Protein AF-A0A820D092-F1 (afdb_monomer_lite)

pLDDT: mean 72.83, std 19.58, range [29.02, 95.31]

Organism: NCBI:txid392033

Foldseek 3Di:
DDDDDDDPPPPPPPPPPPPPPPPLVVLLVQLVVCLAPLVSNVVSCVVQVPDPVSVLSVLLSLQVVLPDPPGDLSSLLVSLVVCLVPVVSDDLCSCVPGVLVSLLVLLPDDPPDPPDCSSVSSVLSVLSSLLSCLQPPVVSCVVCVLVVVLSVLVSCLVPPDPVCCVVCVVSVVSNVVSNCVRCPVPDPSVLVSLVVSLVSSPDPDVVSVCSVVVSVVSVVVVVVVD

Sequence (226 aa):
MSTSSTIITRKTRSTCVTSNSMDVSNIFEDFHTNLHSPTQFIHIYNQYYQSQTQRTTLFNILCNILIIENVDRKIYLFILDCLITNYENLSDIQFKQNLLPFIKQIFLTKDDDDNNNNNNEILLSIIRLFIVLVEYRSNILTLTLVEWLLCLLNFLAMHLTSTTYLIYGDLITDLLSKIIKQFTPLSKEIVEILSRSSTSLIISTNFLNQLKLWIQNIDDIRLVLF

Structure (mmCIF, N/CA/C/O backbone):
data_AF-A0A820D092-F1
#
_entry.id   AF-A0A820D092-F1
#
loop_
_atom_site.group_PDB
_atom_site.id
_atom_site.type_symbol
_atom_site.label_atom_id
_atom_site.label_alt_id
_atom_site.label_comp_id
_atom_site.label_asym_id
_atom_site.label_entity_id
_atom_site.label_seq_id
_atom_site.pdbx_PDB_ins_code
_atom_site.Cartn_x
_atom_site.Cartn_y
_atom_site.Cartn_z
_atom_site.occupancy
_atom_site.B_iso_or_equiv
_atom_site.auth_seq_id
_atom_site.auth_comp_id
_atom_site.auth_asym_id
_atom_site.auth_atom_id
_atom_site.pdbx_PDB_model_num
ATOM 1 N N . MET A 1 1 ? 61.100 -53.409 -28.956 1.00 42.25 1 MET A N 1
ATOM 2 C CA . MET A 1 1 ? 59.912 -53.074 -29.769 1.00 42.25 1 MET A CA 1
ATOM 3 C C . MET A 1 1 ? 58.827 -52.596 -28.822 1.00 42.25 1 MET A C 1
ATOM 5 O O . MET A 1 1 ? 58.278 -53.396 -28.082 1.00 42.25 1 MET A O 1
ATOM 9 N N . SER A 1 2 ? 58.631 -51.285 -28.747 1.00 30.98 2 SER A N 1
ATOM 10 C CA . SER A 1 2 ? 57.705 -50.614 -27.831 1.00 30.98 2 SER A CA 1
ATOM 11 C C . SER A 1 2 ? 56.347 -50.433 -28.506 1.00 30.98 2 SER A C 1
ATOM 13 O O . SER A 1 2 ? 56.230 -49.659 -29.453 1.00 30.98 2 SER A O 1
ATOM 15 N N . THR A 1 3 ? 55.327 -51.145 -28.036 1.00 35.34 3 THR A N 1
ATOM 16 C CA . THR A 1 3 ? 53.931 -50.921 -28.429 1.00 35.34 3 THR A CA 1
ATOM 17 C C . THR A 1 3 ? 53.325 -49.839 -27.542 1.00 35.34 3 THR A C 1
ATOM 19 O O . THR A 1 3 ? 53.108 -50.053 -26.350 1.00 35.34 3 THR A O 1
ATOM 22 N N . SER A 1 4 ? 53.081 -48.670 -28.130 1.00 31.17 4 SER A N 1
ATOM 23 C CA . SER A 1 4 ? 52.386 -47.540 -27.515 1.00 31.17 4 SER A CA 1
ATOM 24 C C . SER A 1 4 ? 50.928 -47.892 -27.210 1.00 31.17 4 SER A C 1
ATOM 26 O O . SER A 1 4 ? 50.171 -48.252 -28.108 1.00 31.17 4 SER A O 1
ATOM 28 N N . SER A 1 5 ? 50.518 -47.752 -25.951 1.00 35.19 5 SER A N 1
ATOM 29 C CA . SER A 1 5 ? 49.116 -47.786 -25.536 1.00 35.19 5 SER A CA 1
ATOM 30 C C . SER A 1 5 ? 48.485 -46.404 -25.724 1.00 35.19 5 SER A C 1
ATOM 32 O O . SER A 1 5 ? 48.765 -45.473 -24.967 1.00 35.19 5 SER A O 1
ATOM 34 N N . THR A 1 6 ? 47.635 -46.256 -26.736 1.00 32.88 6 THR A N 1
ATOM 35 C CA . THR A 1 6 ? 46.854 -45.040 -26.988 1.00 32.88 6 THR A CA 1
ATOM 36 C C . THR A 1 6 ? 45.681 -44.972 -26.006 1.00 32.88 6 THR A C 1
ATOM 38 O O . THR A 1 6 ? 44.701 -45.701 -26.145 1.00 32.88 6 THR A O 1
ATOM 41 N N . ILE A 1 7 ? 45.762 -44.099 -24.999 1.00 37.81 7 ILE A N 1
ATOM 42 C CA . ILE A 1 7 ? 44.626 -43.770 -24.128 1.00 37.81 7 ILE A CA 1
ATOM 43 C C . ILE A 1 7 ? 43.754 -42.755 -24.873 1.00 37.81 7 ILE A C 1
ATOM 45 O O . ILE A 1 7 ? 44.129 -41.597 -25.040 1.00 37.81 7 ILE A O 1
ATOM 49 N N . ILE A 1 8 ? 42.583 -43.195 -25.334 1.00 34.09 8 ILE A N 1
ATOM 50 C CA . ILE A 1 8 ? 41.545 -42.317 -25.880 1.00 34.09 8 ILE A CA 1
ATOM 51 C C . ILE A 1 8 ? 40.862 -41.625 -24.694 1.00 34.09 8 ILE A C 1
ATOM 53 O O . ILE A 1 8 ? 39.940 -42.167 -24.084 1.00 34.09 8 ILE A O 1
ATOM 57 N N . THR A 1 9 ? 41.305 -40.418 -24.346 1.00 33.50 9 THR A N 1
ATOM 58 C CA . THR A 1 9 ? 40.562 -39.538 -23.440 1.00 33.50 9 THR A CA 1
ATOM 59 C C . THR A 1 9 ? 39.355 -38.978 -24.185 1.00 33.50 9 THR A C 1
ATOM 61 O O . THR A 1 9 ? 39.428 -38.037 -24.976 1.00 33.50 9 THR A O 1
ATOM 64 N N . ARG A 1 10 ? 38.202 -39.604 -23.943 1.00 33.78 10 ARG A N 1
ATOM 65 C CA . ARG A 1 10 ? 36.890 -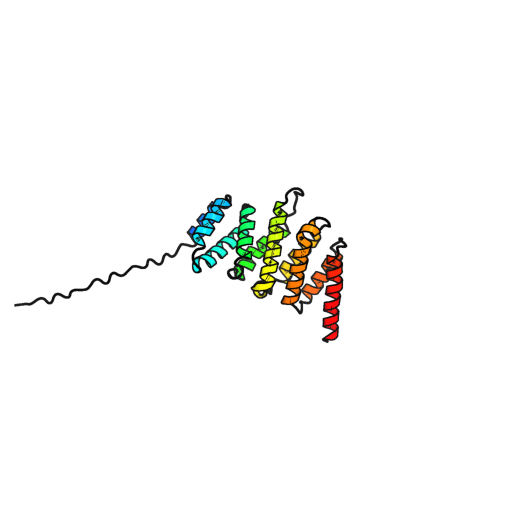39.117 -24.365 1.00 33.78 10 ARG A CA 1
ATOM 66 C C . ARG A 1 10 ? 36.682 -37.752 -23.706 1.00 33.78 10 ARG A C 1
ATOM 68 O O . ARG A 1 10 ? 36.444 -37.669 -22.506 1.00 33.78 10 ARG A O 1
ATOM 75 N N . LYS A 1 11 ? 36.833 -36.684 -24.491 1.00 32.84 11 LYS A N 1
ATOM 76 C CA . LYS A 1 11 ? 36.585 -35.296 -24.093 1.00 32.84 11 LYS A CA 1
ATOM 77 C C . LYS A 1 11 ? 35.106 -35.192 -23.715 1.00 32.84 11 LYS A C 1
ATOM 79 O O . LYS A 1 11 ? 34.249 -35.035 -24.584 1.00 32.84 11 LYS A O 1
ATOM 84 N N . THR A 1 12 ? 34.787 -35.366 -22.434 1.00 32.34 12 THR A N 1
ATOM 85 C CA . THR A 1 12 ? 33.480 -35.007 -21.892 1.00 32.34 12 THR A CA 1
ATOM 86 C C . THR A 1 12 ? 33.310 -33.530 -22.183 1.00 32.34 12 THR A C 1
ATOM 88 O O . THR A 1 12 ? 34.068 -32.681 -21.714 1.00 32.34 12 THR A O 1
ATOM 91 N N . ARG A 1 13 ? 32.364 -33.235 -23.074 1.00 31.86 13 ARG A N 1
ATOM 92 C CA . ARG A 1 13 ? 31.922 -31.883 -23.374 1.00 31.86 13 ARG A CA 1
ATOM 93 C C . ARG A 1 13 ? 31.341 -31.366 -22.063 1.00 31.86 13 ARG A C 1
ATOM 95 O O . ARG A 1 13 ? 30.197 -31.656 -21.736 1.00 31.86 13 ARG A O 1
ATOM 102 N N . SER A 1 14 ? 32.177 -30.695 -21.275 1.00 32.88 14 SER A N 1
ATOM 103 C CA . SER A 1 14 ? 31.721 -29.829 -20.204 1.00 32.88 14 SER A CA 1
ATOM 104 C C . SER A 1 14 ? 30.860 -28.788 -20.899 1.00 32.88 14 SER A C 1
ATOM 106 O O . SER A 1 14 ? 31.366 -27.884 -21.567 1.00 32.88 14 SER A O 1
ATOM 108 N N . THR A 1 15 ? 29.547 -28.991 -20.865 1.00 33.84 15 THR A N 1
ATOM 109 C CA . THR A 1 15 ? 28.608 -27.896 -21.019 1.00 33.84 15 THR A CA 1
ATOM 110 C C . THR A 1 15 ? 28.936 -26.970 -19.868 1.00 33.84 15 THR A C 1
ATOM 112 O O . THR A 1 15 ? 28.515 -27.200 -18.735 1.00 33.84 15 THR A O 1
ATOM 115 N N . CYS A 1 16 ? 29.773 -25.976 -20.159 1.00 29.47 16 CYS A N 1
ATOM 116 C CA . CYS A 1 16 ? 29.843 -24.760 -19.385 1.00 29.47 16 CYS A CA 1
ATOM 117 C C . CYS A 1 16 ? 28.414 -24.224 -19.391 1.00 29.47 16 CYS A C 1
ATOM 119 O O . CYS A 1 16 ? 27.973 -23.580 -20.338 1.00 29.47 16 CYS A O 1
ATOM 121 N N . VAL A 1 17 ? 27.649 -24.616 -18.376 1.00 32.72 17 VAL A N 1
ATOM 122 C CA . VAL A 1 17 ? 26.501 -23.850 -17.942 1.00 32.72 17 VAL A CA 1
ATOM 123 C C . VAL A 1 17 ? 27.149 -22.573 -17.447 1.00 32.72 17 VAL A C 1
ATOM 125 O O . VAL A 1 17 ? 27.623 -22.504 -16.316 1.00 32.72 17 VAL A O 1
ATOM 128 N N . THR A 1 18 ? 27.287 -21.599 -18.344 1.00 32.66 18 THR A N 1
ATOM 129 C CA . THR A 1 18 ? 27.392 -20.209 -17.941 1.00 32.66 18 THR A CA 1
ATOM 130 C C . THR A 1 18 ? 26.185 -19.989 -17.053 1.00 32.66 18 THR A C 1
ATOM 132 O O . THR A 1 18 ? 25.051 -19.907 -17.522 1.00 32.66 18 THR A O 1
ATOM 135 N N . SER A 1 19 ? 26.418 -20.010 -15.745 1.00 37.06 19 SER A N 1
ATOM 136 C CA . SER A 1 19 ? 25.528 -19.384 -14.795 1.00 37.06 19 SER A CA 1
ATOM 137 C C . SER A 1 19 ? 25.387 -17.950 -15.286 1.00 37.06 19 SER A C 1
ATOM 139 O O . SER A 1 19 ? 26.299 -17.147 -15.097 1.00 37.06 19 SER A O 1
ATOM 141 N N . ASN A 1 20 ? 24.305 -17.654 -16.006 1.00 40.09 20 ASN A N 1
ATOM 142 C CA . ASN A 1 20 ? 23.902 -16.290 -16.299 1.00 40.09 20 ASN A CA 1
ATOM 143 C C . ASN A 1 20 ? 23.562 -15.661 -14.948 1.00 40.09 20 ASN A C 1
ATOM 145 O O . ASN A 1 20 ? 22.405 -15.634 -14.534 1.00 40.09 20 ASN A O 1
ATOM 149 N N . SER A 1 21 ? 24.581 -15.200 -14.225 1.00 45.66 21 SER A N 1
ATOM 150 C CA . SER A 1 21 ? 24.404 -14.186 -13.205 1.00 45.66 21 SER A CA 1
ATOM 151 C C . SER A 1 21 ? 24.024 -12.924 -13.966 1.00 45.66 21 SER A C 1
ATOM 153 O O . SER A 1 21 ? 24.880 -12.161 -14.405 1.00 45.66 21 SER A O 1
ATOM 155 N N . MET A 1 22 ? 22.732 -12.784 -14.240 1.00 57.41 22 MET A N 1
ATOM 156 C CA . MET A 1 22 ? 22.162 -11.537 -14.718 1.00 57.41 22 MET A CA 1
ATOM 157 C C . MET A 1 22 ? 22.529 -10.477 -13.676 1.00 57.41 22 MET A C 1
ATOM 159 O O . MET A 1 22 ? 22.160 -10.622 -12.509 1.00 57.41 22 MET A O 1
ATOM 163 N N . ASP A 1 23 ? 23.353 -9.503 -14.058 1.00 69.69 23 ASP A N 1
ATOM 164 C CA . ASP A 1 23 ? 23.863 -8.505 -13.123 1.00 69.69 23 ASP A CA 1
ATOM 165 C C . ASP A 1 23 ? 22.702 -7.609 -12.684 1.00 69.69 23 ASP A C 1
ATOM 167 O O . ASP A 1 23 ? 22.080 -6.931 -13.504 1.00 69.69 23 ASP A O 1
ATOM 171 N N . VAL A 1 24 ? 22.389 -7.639 -11.387 1.00 71.00 24 VAL A N 1
ATOM 172 C CA . VAL A 1 24 ? 21.333 -6.824 -10.766 1.00 71.00 24 VAL A CA 1
ATOM 173 C C . VAL A 1 24 ? 21.531 -5.341 -11.091 1.00 71.00 24 VAL A C 1
ATOM 175 O O . VAL A 1 24 ? 20.552 -4.612 -11.241 1.00 71.00 24 VAL A O 1
ATOM 178 N N . SER A 1 25 ? 22.787 -4.919 -11.255 1.00 75.00 25 SER A N 1
ATOM 179 C CA . SER A 1 25 ? 23.171 -3.552 -11.604 1.00 75.00 25 SER A CA 1
ATOM 180 C C . SER A 1 25 ? 22.649 -3.149 -12.985 1.00 75.00 25 SER A C 1
ATOM 182 O O . SER A 1 25 ? 22.071 -2.075 -13.122 1.00 75.00 25 SER A O 1
ATOM 184 N N . ASN A 1 26 ? 22.751 -4.039 -13.978 1.00 82.94 26 ASN A N 1
ATOM 185 C CA . ASN A 1 26 ? 22.293 -3.768 -15.344 1.00 82.94 26 ASN A CA 1
ATOM 186 C C . ASN A 1 26 ? 20.764 -3.685 -15.412 1.00 82.94 26 ASN A C 1
ATOM 188 O O . ASN A 1 26 ? 20.217 -2.812 -16.074 1.00 82.94 26 ASN A O 1
ATOM 192 N N . ILE A 1 27 ? 20.063 -4.556 -14.673 1.00 85.56 27 ILE A N 1
ATOM 193 C CA . ILE A 1 27 ? 18.593 -4.516 -14.610 1.00 85.56 27 ILE A CA 1
ATOM 194 C C . ILE A 1 27 ? 18.138 -3.199 -13.973 1.00 85.56 27 ILE A C 1
ATOM 196 O O . ILE A 1 27 ? 17.212 -2.560 -14.464 1.00 85.56 27 ILE A O 1
ATOM 200 N N . PHE A 1 28 ? 18.781 -2.775 -12.882 1.00 85.25 28 PHE A N 1
ATOM 201 C CA . PHE A 1 28 ? 18.455 -1.501 -12.247 1.00 85.25 28 PHE A CA 1
ATOM 202 C C . PHE A 1 28 ? 18.708 -0.315 -13.187 1.00 85.25 28 PHE A C 1
ATOM 204 O O . PHE A 1 28 ? 17.861 0.572 -13.271 1.00 85.25 28 PHE A O 1
ATOM 211 N N . GLU A 1 29 ? 19.825 -0.309 -13.917 1.00 87.06 29 GLU A N 1
ATOM 212 C CA . GLU A 1 29 ? 20.157 0.737 -14.890 1.00 87.06 29 GLU A CA 1
ATOM 213 C C . GLU A 1 29 ? 19.125 0.824 -16.028 1.00 87.06 29 GLU A C 1
ATOM 215 O O . GLU A 1 29 ? 18.684 1.925 -16.376 1.00 87.06 29 GLU A O 1
ATOM 220 N N . ASP A 1 30 ? 18.649 -0.316 -16.537 1.00 88.38 30 ASP A N 1
ATOM 221 C CA . ASP A 1 30 ? 17.579 -0.362 -17.541 1.00 88.38 30 ASP A CA 1
ATOM 222 C C . ASP A 1 30 ? 16.300 0.318 -17.032 1.00 88.38 30 ASP A C 1
ATOM 224 O O . ASP A 1 30 ? 15.694 1.128 -17.733 1.00 88.38 30 ASP A O 1
ATOM 228 N N . PHE A 1 31 ? 15.890 0.046 -15.790 1.00 90.94 31 PHE A N 1
ATOM 229 C CA . PHE A 1 31 ? 14.739 0.734 -15.201 1.00 90.94 31 PHE A CA 1
ATOM 230 C C . PHE A 1 31 ? 15.014 2.220 -14.963 1.00 90.94 31 PHE A C 1
ATOM 232 O O . PHE A 1 31 ? 14.171 3.057 -15.288 1.00 90.94 31 PHE A O 1
ATOM 239 N N . HIS A 1 32 ? 16.183 2.552 -14.415 1.00 88.50 32 HIS A N 1
ATOM 240 C CA . HIS A 1 32 ? 16.547 3.912 -14.029 1.00 88.50 32 HIS A CA 1
ATOM 241 C C . HIS A 1 32 ? 16.592 4.863 -15.234 1.00 88.50 32 HIS A C 1
ATOM 243 O O . HIS A 1 32 ? 16.120 5.996 -15.165 1.00 88.50 32 HIS A O 1
ATOM 249 N N . THR A 1 33 ? 17.111 4.397 -16.369 1.00 91.00 33 THR A N 1
ATOM 250 C CA . THR A 1 33 ? 17.156 5.176 -17.617 1.00 91.00 33 THR A CA 1
ATOM 251 C C . THR A 1 33 ? 15.774 5.402 -18.243 1.00 91.00 33 THR A C 1
ATOM 253 O O . THR A 1 33 ? 15.617 6.304 -19.064 1.00 91.00 33 THR A O 1
ATOM 256 N N . ASN A 1 34 ? 14.755 4.639 -17.829 1.00 90.31 34 ASN A N 1
ATOM 257 C CA . ASN A 1 34 ? 13.402 4.665 -18.393 1.00 90.31 34 ASN A CA 1
ATOM 258 C C . ASN A 1 34 ? 12.322 5.165 -17.407 1.00 90.31 34 ASN A C 1
ATOM 260 O O . ASN A 1 34 ? 11.128 5.011 -17.671 1.00 90.31 34 ASN A O 1
ATOM 264 N N . LEU A 1 35 ? 12.704 5.833 -16.308 1.00 90.50 35 LEU A N 1
ATOM 265 C CA . LEU A 1 35 ? 11.777 6.387 -15.297 1.00 90.50 35 LEU A CA 1
ATOM 266 C C . LEU A 1 35 ? 10.848 7.506 -15.804 1.00 90.50 35 LEU A C 1
ATOM 268 O O . LEU A 1 35 ? 9.945 7.937 -15.090 1.00 90.50 35 LEU A O 1
ATOM 272 N N . HIS A 1 36 ? 11.046 7.970 -17.037 1.00 88.06 36 HIS A N 1
ATOM 273 C CA . HIS A 1 36 ? 10.217 8.990 -17.686 1.00 88.06 36 HIS A CA 1
ATOM 274 C C . HIS A 1 36 ? 9.210 8.404 -18.688 1.00 88.06 36 HIS A C 1
ATOM 276 O O . HIS A 1 36 ? 8.428 9.143 -19.281 1.00 88.06 36 HIS A O 1
ATOM 282 N N . SER A 1 37 ? 9.246 7.089 -18.927 1.00 92.69 37 SER A N 1
ATOM 283 C CA . SER A 1 37 ? 8.480 6.435 -19.988 1.00 92.69 37 SER A CA 1
ATOM 284 C C . SER A 1 37 ? 7.745 5.211 -19.440 1.00 92.69 37 SER A C 1
ATOM 286 O O . SER A 1 37 ? 8.289 4.103 -19.461 1.00 92.69 37 SER A O 1
ATOM 288 N N . PRO A 1 38 ? 6.488 5.369 -18.975 1.00 92.88 38 PRO A N 1
ATOM 289 C CA . PRO A 1 38 ? 5.716 4.269 -18.395 1.00 92.88 38 PRO A CA 1
ATOM 290 C C . PRO A 1 38 ? 5.624 3.045 -19.314 1.00 92.88 38 PRO A C 1
ATOM 292 O O . PRO A 1 38 ? 5.749 1.911 -18.864 1.00 92.88 38 PRO A O 1
ATOM 295 N N . THR A 1 39 ? 5.473 3.255 -20.624 1.00 94.19 39 THR A N 1
ATOM 296 C CA . THR A 1 39 ? 5.388 2.162 -21.602 1.00 94.19 39 THR A CA 1
ATOM 297 C C . THR A 1 39 ? 6.686 1.358 -21.685 1.00 94.19 39 THR A C 1
ATOM 299 O O . THR A 1 39 ? 6.642 0.128 -21.704 1.00 94.19 39 THR A O 1
ATOM 302 N N . GLN A 1 40 ? 7.843 2.029 -21.723 1.00 93.31 40 GLN A N 1
ATOM 303 C CA . GLN A 1 40 ? 9.143 1.347 -21.752 1.00 93.31 40 GLN A CA 1
ATOM 304 C C . GLN A 1 40 ? 9.431 0.672 -20.413 1.00 93.31 40 GLN A C 1
ATOM 306 O O . GLN A 1 40 ? 9.846 -0.483 -20.396 1.00 93.31 40 GLN A O 1
ATOM 311 N N . PHE A 1 41 ? 9.115 1.339 -19.305 1.00 94.12 41 PHE A N 1
ATOM 312 C CA . PHE A 1 41 ? 9.238 0.785 -17.962 1.00 94.12 41 PHE A CA 1
ATOM 313 C C . PHE A 1 41 ? 8.487 -0.549 -17.815 1.00 94.12 41 PHE A C 1
ATOM 315 O O . PHE A 1 41 ? 9.053 -1.555 -17.383 1.00 94.12 41 PHE A O 1
ATOM 322 N N . ILE A 1 42 ? 7.219 -0.586 -18.237 1.00 93.00 42 ILE A N 1
ATOM 323 C CA . ILE A 1 42 ? 6.382 -1.794 -18.187 1.00 93.00 42 ILE A CA 1
ATOM 324 C C . ILE A 1 42 ? 6.923 -2.876 -19.129 1.00 93.00 42 ILE A C 1
ATOM 326 O O . ILE A 1 42 ? 6.906 -4.062 -18.795 1.00 93.00 42 ILE A O 1
ATOM 330 N N . HIS A 1 43 ? 7.422 -2.491 -20.307 1.00 91.56 43 HIS A N 1
ATOM 331 C CA . HIS A 1 43 ? 8.036 -3.438 -21.234 1.00 91.56 43 HIS A CA 1
ATOM 332 C C . HIS A 1 43 ? 9.250 -4.136 -20.608 1.00 91.56 43 HIS A C 1
ATOM 334 O O . HIS A 1 43 ? 9.323 -5.363 -20.643 1.00 91.56 43 HIS A O 1
ATOM 340 N N . ILE A 1 44 ? 10.144 -3.369 -19.980 1.00 90.31 44 ILE A N 1
ATOM 341 C CA . ILE A 1 44 ? 11.329 -3.873 -19.274 1.00 90.31 44 ILE A CA 1
ATOM 342 C C . ILE A 1 44 ? 10.914 -4.823 -18.142 1.00 90.31 44 ILE A C 1
ATOM 344 O O . ILE A 1 44 ? 11.430 -5.936 -18.044 1.00 90.31 44 ILE A O 1
ATOM 348 N N . TYR A 1 45 ? 9.911 -4.450 -17.340 1.00 91.38 45 TYR A N 1
ATOM 349 C CA . TYR A 1 45 ? 9.362 -5.339 -16.312 1.00 91.38 45 TYR A CA 1
ATOM 350 C C . TYR A 1 45 ? 8.901 -6.686 -16.880 1.00 91.38 45 TYR A C 1
ATOM 352 O O . TYR A 1 45 ? 9.299 -7.741 -16.383 1.00 91.38 45 TYR A O 1
ATOM 360 N N . ASN A 1 46 ? 8.110 -6.665 -17.953 1.00 89.44 46 ASN A N 1
ATOM 361 C CA . ASN A 1 46 ? 7.572 -7.882 -18.560 1.00 89.44 46 ASN A CA 1
ATOM 362 C C . ASN A 1 46 ? 8.662 -8.786 -19.155 1.00 89.44 46 ASN A C 1
ATOM 364 O O . ASN A 1 46 ? 8.508 -10.009 -19.151 1.00 89.44 46 ASN A O 1
ATOM 368 N N . GLN A 1 47 ? 9.767 -8.213 -19.642 1.00 87.56 47 GLN A N 1
ATOM 369 C CA . GLN A 1 47 ? 10.915 -8.988 -20.118 1.00 87.56 47 GLN A CA 1
ATOM 370 C C . GLN A 1 47 ? 11.572 -9.780 -18.982 1.00 87.56 47 GLN A C 1
ATOM 372 O O . GLN A 1 47 ? 11.908 -10.952 -19.155 1.00 87.56 47 GLN A O 1
ATOM 377 N N . TYR A 1 48 ? 11.720 -9.162 -17.810 1.00 85.50 48 TYR A N 1
ATOM 378 C CA . TYR A 1 48 ? 12.443 -9.753 -16.686 1.00 85.50 48 TYR A CA 1
ATOM 379 C C . TYR A 1 48 ? 11.575 -10.621 -15.756 1.00 85.50 48 TYR A C 1
ATOM 381 O O . TYR A 1 48 ? 12.113 -11.425 -14.998 1.00 85.50 48 TYR A O 1
ATOM 389 N N . TYR A 1 49 ? 10.242 -10.510 -15.790 1.00 83.75 49 TYR A N 1
ATOM 390 C CA . TYR A 1 49 ? 9.335 -11.175 -14.832 1.00 83.75 49 TYR A CA 1
ATOM 391 C C . TYR A 1 49 ? 9.229 -12.718 -14.974 1.00 83.75 49 TYR A C 1
ATOM 393 O O . TYR A 1 49 ? 8.538 -13.393 -14.202 1.00 83.75 49 TYR A O 1
ATOM 401 N N . GLN A 1 50 ? 9.926 -13.318 -15.944 1.00 73.88 50 GLN A N 1
ATOM 402 C CA . GLN A 1 50 ? 9.712 -14.707 -16.367 1.00 73.88 50 GLN A CA 1
ATOM 403 C C . GLN A 1 50 ? 10.223 -15.785 -15.388 1.00 73.88 50 GLN A C 1
ATOM 405 O O . GLN A 1 50 ? 9.711 -16.904 -15.431 1.00 73.88 50 GLN A O 1
ATOM 410 N N . SER A 1 51 ? 11.171 -15.497 -14.483 1.00 68.56 51 SER A N 1
ATOM 411 C CA . SER A 1 51 ? 11.688 -16.493 -13.518 1.00 68.56 51 SER A CA 1
ATOM 412 C C . SER A 1 51 ? 11.550 -16.083 -12.046 1.00 68.56 51 SER A C 1
ATOM 414 O O . SER A 1 51 ? 11.620 -14.907 -11.698 1.00 68.56 51 SER A O 1
ATOM 416 N N . GLN A 1 52 ? 11.389 -17.067 -11.149 1.00 62.75 52 GLN A N 1
ATOM 417 C CA . GLN A 1 52 ? 11.166 -16.834 -9.713 1.00 62.75 52 GLN A CA 1
ATOM 418 C C . GLN A 1 52 ? 12.321 -16.078 -9.033 1.00 62.75 52 GLN A C 1
ATOM 420 O O . GLN A 1 52 ? 12.075 -15.183 -8.231 1.00 62.75 52 GLN A O 1
ATOM 425 N N . THR A 1 53 ? 13.577 -16.391 -9.363 1.00 66.19 53 THR A N 1
ATOM 426 C CA . THR A 1 53 ? 14.757 -15.685 -8.830 1.00 66.19 53 THR A CA 1
ATOM 427 C C . THR A 1 53 ? 14.845 -14.244 -9.327 1.00 66.19 53 THR A C 1
ATOM 429 O O . THR A 1 53 ? 15.257 -13.364 -8.576 1.00 66.19 53 THR A O 1
ATOM 432 N N . GLN A 1 54 ? 14.406 -13.973 -10.558 1.00 73.31 54 GLN A N 1
ATOM 433 C CA . GLN A 1 54 ? 14.318 -12.606 -11.075 1.00 73.31 54 GLN A CA 1
ATOM 434 C C . GLN A 1 54 ? 13.202 -11.809 -10.392 1.00 73.31 54 GLN A C 1
ATOM 436 O O . GLN A 1 54 ? 13.364 -10.608 -10.212 1.00 73.31 54 GLN A O 1
ATOM 441 N N . ARG A 1 55 ? 12.113 -12.445 -9.933 1.00 79.31 55 ARG A N 1
ATOM 442 C CA . ARG A 1 55 ? 11.017 -11.745 -9.239 1.00 79.31 55 ARG A CA 1
ATOM 443 C C . ARG A 1 55 ? 11.485 -11.056 -7.962 1.00 79.31 55 ARG A C 1
ATOM 445 O O . ARG A 1 55 ? 11.225 -9.873 -7.808 1.00 79.31 55 ARG A O 1
ATOM 452 N N . THR A 1 56 ? 12.222 -11.716 -7.071 1.00 81.25 56 THR A N 1
ATOM 453 C CA . THR A 1 56 ? 12.701 -11.048 -5.842 1.00 81.25 56 THR A CA 1
ATOM 454 C C . THR A 1 56 ? 13.597 -9.845 -6.158 1.00 81.25 56 THR A C 1
ATOM 456 O O . THR A 1 56 ? 13.427 -8.774 -5.574 1.00 81.25 56 THR A O 1
ATOM 459 N N . THR A 1 57 ? 14.503 -9.988 -7.129 1.00 83.62 57 THR A N 1
ATOM 460 C CA . THR A 1 57 ? 15.354 -8.890 -7.615 1.00 83.62 57 THR A CA 1
ATOM 461 C C . THR A 1 57 ? 14.532 -7.753 -8.215 1.00 83.62 57 THR A C 1
ATOM 463 O O . THR A 1 57 ? 14.780 -6.592 -7.907 1.00 83.62 57 THR A O 1
ATOM 466 N N . LEU A 1 58 ? 13.518 -8.067 -9.019 1.00 87.88 58 LEU A N 1
ATOM 467 C CA . LEU A 1 58 ? 12.622 -7.067 -9.587 1.00 87.88 58 LEU A CA 1
ATOM 468 C C . LEU A 1 58 ? 11.882 -6.305 -8.498 1.00 87.88 58 LEU A C 1
ATOM 470 O O . LEU A 1 58 ? 11.846 -5.085 -8.546 1.00 87.88 58 LEU A O 1
ATOM 474 N N . PHE A 1 59 ? 11.358 -6.985 -7.481 1.00 87.88 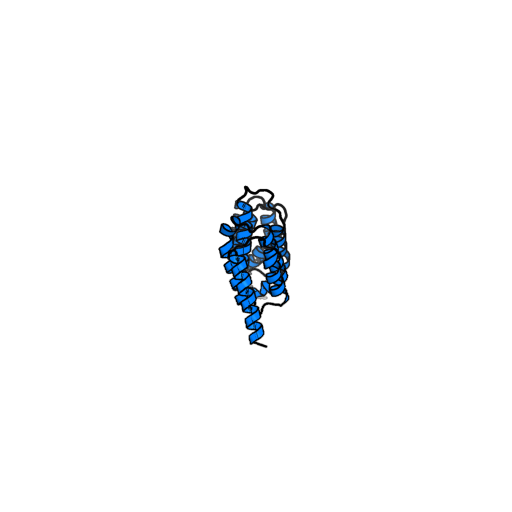59 PHE A N 1
ATOM 475 C CA . PHE A 1 59 ? 10.658 -6.316 -6.385 1.00 87.88 59 PHE A CA 1
ATOM 476 C C . PHE A 1 59 ? 11.592 -5.420 -5.566 1.00 87.88 59 PHE A C 1
ATOM 478 O O . PHE A 1 59 ? 11.173 -4.336 -5.167 1.00 87.88 59 PHE A O 1
ATOM 485 N N . ASN A 1 60 ? 12.868 -5.798 -5.397 1.00 88.56 60 ASN A N 1
ATOM 486 C CA . ASN A 1 60 ? 13.882 -4.901 -4.829 1.00 88.56 60 ASN A CA 1
ATOM 487 C C . ASN A 1 60 ? 14.029 -3.628 -5.671 1.00 88.56 60 ASN A C 1
ATOM 489 O O . ASN A 1 60 ? 13.999 -2.527 -5.129 1.00 88.56 60 ASN A O 1
ATOM 493 N N . ILE A 1 61 ? 14.154 -3.774 -6.990 1.00 90.94 61 ILE A N 1
ATOM 494 C CA . ILE A 1 61 ? 14.311 -2.645 -7.911 1.00 90.94 61 ILE A CA 1
ATOM 495 C C . ILE A 1 61 ? 13.069 -1.749 -7.895 1.00 90.94 61 ILE A C 1
ATOM 497 O O . ILE A 1 61 ? 13.200 -0.542 -7.711 1.00 90.94 61 ILE A O 1
ATOM 501 N N . LEU A 1 62 ? 11.868 -2.327 -8.005 1.00 93.44 62 LEU A N 1
ATOM 502 C CA . LEU A 1 62 ? 10.611 -1.578 -7.952 1.00 93.44 62 LEU A CA 1
ATOM 503 C C . LEU A 1 62 ? 10.471 -0.804 -6.635 1.00 93.44 62 LEU A C 1
ATOM 505 O O . LEU A 1 62 ? 10.117 0.370 -6.658 1.00 93.44 62 LEU A O 1
ATOM 509 N N . CYS A 1 63 ? 10.805 -1.420 -5.496 1.00 93.12 63 CYS A N 1
ATOM 510 C CA . CYS A 1 63 ? 10.796 -0.731 -4.205 1.00 93.12 63 CYS A CA 1
ATOM 511 C C . CYS A 1 63 ? 11.821 0.411 -4.168 1.00 93.12 63 CYS A C 1
ATOM 513 O O . CYS A 1 63 ? 11.491 1.508 -3.730 1.00 93.12 63 CYS A O 1
ATOM 515 N N . ASN A 1 64 ? 13.036 0.203 -4.680 1.00 91.88 64 ASN A N 1
ATOM 516 C CA . ASN A 1 64 ? 14.047 1.260 -4.756 1.00 91.88 64 ASN A CA 1
ATOM 517 C C . ASN A 1 64 ? 13.610 2.442 -5.629 1.00 91.88 64 ASN A C 1
ATOM 519 O O . ASN A 1 64 ? 13.996 3.570 -5.355 1.00 91.88 64 ASN A O 1
ATOM 523 N N . ILE A 1 65 ? 12.784 2.212 -6.647 1.00 93.12 65 ILE A N 1
ATOM 524 C CA . ILE A 1 65 ? 12.270 3.280 -7.511 1.00 93.12 65 ILE A CA 1
ATOM 525 C C . ILE A 1 65 ? 11.235 4.151 -6.792 1.00 93.12 65 ILE A C 1
ATOM 527 O O . ILE A 1 65 ? 11.158 5.345 -7.066 1.00 93.12 65 ILE A O 1
ATOM 531 N N . LEU A 1 66 ? 10.486 3.599 -5.829 1.00 91.38 66 LEU A N 1
ATOM 532 C CA . LEU A 1 66 ? 9.498 4.365 -5.058 1.00 91.38 66 LEU A CA 1
ATOM 533 C C . LEU A 1 66 ? 10.113 5.540 -4.287 1.00 91.38 66 LEU A C 1
ATOM 535 O O . LEU A 1 66 ? 9.424 6.521 -4.044 1.00 91.38 66 LEU A O 1
ATOM 539 N N . ILE A 1 67 ? 11.391 5.464 -3.912 1.00 89.69 67 ILE A N 1
ATOM 540 C CA . ILE A 1 67 ? 12.080 6.538 -3.176 1.00 89.69 67 ILE A CA 1
ATOM 541 C C . ILE A 1 67 ? 12.812 7.534 -4.089 1.00 89.69 67 ILE A C 1
ATOM 543 O O . ILE A 1 67 ? 13.437 8.467 -3.592 1.00 89.69 67 ILE A O 1
ATOM 547 N N . ILE A 1 68 ? 12.771 7.339 -5.410 1.00 89.50 68 ILE A N 1
ATOM 548 C CA . ILE A 1 68 ? 13.380 8.262 -6.372 1.00 89.50 68 ILE A CA 1
ATOM 549 C C . ILE A 1 68 ? 12.428 9.439 -6.592 1.00 89.50 68 ILE A C 1
ATOM 551 O O . ILE A 1 68 ? 11.233 9.253 -6.822 1.00 89.50 68 ILE A O 1
ATOM 555 N N . GLU A 1 69 ? 12.965 10.656 -6.544 1.00 81.25 69 GLU A N 1
ATOM 556 C CA . GLU A 1 69 ? 12.212 11.876 -6.831 1.00 81.25 69 GLU A CA 1
ATOM 557 C C . GLU A 1 69 ? 11.904 12.012 -8.332 1.00 81.25 69 GLU A C 1
ATOM 559 O O . GLU A 1 69 ? 12.690 11.605 -9.185 1.00 81.25 69 GLU A O 1
ATOM 564 N N . ASN A 1 70 ? 10.782 12.657 -8.666 1.00 80.12 70 ASN A N 1
ATOM 565 C CA . ASN A 1 70 ? 10.395 13.005 -10.043 1.00 80.12 70 ASN A CA 1
ATOM 566 C C . ASN A 1 70 ? 10.165 11.813 -10.997 1.00 80.12 70 ASN A C 1
ATOM 568 O O . ASN A 1 70 ? 10.302 11.960 -12.214 1.00 80.12 70 ASN A O 1
ATOM 572 N N . VAL A 1 71 ? 9.784 10.645 -10.475 1.00 86.38 71 VAL A N 1
ATOM 573 C CA . VAL A 1 71 ? 9.334 9.522 -11.313 1.00 86.38 71 VAL A CA 1
ATOM 574 C C . VAL A 1 71 ? 7.919 9.796 -11.829 1.00 86.38 71 VAL A C 1
ATOM 576 O O . VAL A 1 71 ? 7.089 10.396 -11.140 1.00 86.38 71 VAL A O 1
ATOM 579 N N . ASP A 1 72 ? 7.631 9.353 -13.056 1.00 86.69 72 ASP A N 1
ATOM 580 C CA . ASP A 1 72 ? 6.288 9.464 -13.628 1.00 86.69 72 ASP A CA 1
ATOM 581 C C . ASP A 1 72 ? 5.249 8.756 -12.734 1.00 86.69 72 ASP A C 1
ATOM 583 O O . ASP A 1 72 ? 5.406 7.597 -12.344 1.00 86.69 72 ASP A O 1
ATOM 587 N N . ARG A 1 73 ? 4.139 9.436 -12.432 1.00 85.75 73 ARG A N 1
ATOM 588 C CA . ARG A 1 73 ? 3.080 8.911 -11.553 1.00 85.75 73 ARG A CA 1
ATOM 589 C C . ARG A 1 73 ? 2.490 7.585 -12.033 1.00 85.75 73 ARG A C 1
ATOM 591 O O . ARG A 1 73 ? 2.136 6.747 -11.206 1.00 85.75 73 ARG A O 1
ATOM 598 N N . LYS A 1 74 ? 2.406 7.355 -13.346 1.00 90.25 74 LYS A N 1
ATOM 599 C CA . LYS A 1 74 ? 1.919 6.082 -13.902 1.00 90.25 74 LYS A CA 1
ATOM 600 C C . LYS A 1 74 ? 2.855 4.925 -13.572 1.00 90.25 74 LYS A C 1
ATOM 602 O O . LYS A 1 74 ? 2.392 3.796 -13.445 1.00 90.25 74 LYS A O 1
ATOM 607 N N . ILE A 1 75 ? 4.148 5.198 -13.405 1.00 92.50 75 ILE A N 1
ATOM 608 C CA . ILE A 1 75 ? 5.117 4.199 -12.951 1.00 92.50 75 ILE A CA 1
ATOM 609 C C . ILE A 1 75 ? 4.880 3.879 -11.475 1.00 92.50 75 ILE A C 1
ATOM 611 O O . ILE A 1 75 ? 4.855 2.703 -11.126 1.00 92.50 75 ILE A O 1
ATOM 615 N N . TYR A 1 76 ? 4.620 4.874 -10.619 1.00 92.19 76 TYR A N 1
ATOM 616 C CA . TYR A 1 76 ? 4.243 4.600 -9.226 1.00 92.19 76 TYR A CA 1
ATOM 617 C C . TYR A 1 76 ? 2.971 3.753 -9.125 1.00 92.19 76 TYR A C 1
ATOM 619 O O . TYR A 1 76 ? 2.963 2.767 -8.391 1.00 92.19 76 TYR A O 1
ATOM 627 N N . LEU A 1 77 ? 1.925 4.086 -9.889 1.00 92.62 77 LEU A N 1
ATOM 628 C CA . LEU A 1 77 ? 0.694 3.288 -9.943 1.00 92.62 77 LEU A CA 1
ATOM 629 C C . LEU A 1 77 ? 0.977 1.849 -10.381 1.00 92.62 77 LEU A C 1
ATOM 631 O O . LEU A 1 77 ? 0.567 0.908 -9.708 1.00 92.62 77 LEU A O 1
ATOM 635 N N . PHE A 1 78 ? 1.760 1.678 -11.445 1.00 95.00 78 PHE A N 1
ATOM 636 C CA . PHE A 1 78 ? 2.160 0.357 -11.916 1.00 95.00 78 PHE A CA 1
ATOM 637 C C . PHE A 1 78 ? 2.938 -0.440 -10.857 1.00 95.00 78 PHE A C 1
ATOM 639 O O . PHE A 1 78 ? 2.686 -1.631 -10.668 1.00 95.00 78 PHE A O 1
ATOM 646 N N . ILE A 1 79 ? 3.869 0.200 -10.141 1.00 95.31 79 ILE A N 1
ATOM 647 C CA . ILE A 1 79 ? 4.612 -0.441 -9.050 1.00 95.31 79 ILE A CA 1
ATOM 648 C C . ILE A 1 79 ? 3.652 -0.877 -7.938 1.00 95.31 79 ILE A C 1
ATOM 650 O O . ILE A 1 79 ? 3.753 -2.008 -7.462 1.00 95.31 79 ILE A O 1
ATOM 654 N N . LEU A 1 80 ? 2.709 -0.019 -7.540 1.00 95.06 80 LEU A N 1
ATOM 655 C CA . LEU A 1 80 ? 1.711 -0.349 -6.521 1.00 95.06 80 LEU A CA 1
ATOM 656 C C . LEU A 1 80 ? 0.825 -1.522 -6.959 1.00 95.06 80 LEU A C 1
ATOM 658 O O . LEU A 1 80 ? 0.641 -2.450 -6.175 1.00 95.06 80 LEU A O 1
ATOM 662 N N . ASP A 1 81 ? 0.365 -1.556 -8.210 1.00 94.62 81 ASP A N 1
ATOM 663 C CA . ASP A 1 81 ? -0.404 -2.683 -8.760 1.00 94.62 81 ASP A CA 1
ATOM 664 C C . ASP A 1 81 ? 0.405 -3.989 -8.764 1.00 94.62 81 ASP A C 1
ATOM 666 O O . ASP A 1 81 ? -0.109 -5.064 -8.421 1.00 94.62 81 ASP A O 1
ATOM 670 N N . CYS A 1 82 ? 1.700 -3.910 -9.086 1.00 93.56 82 CYS A N 1
ATOM 671 C CA . CYS A 1 82 ? 2.606 -5.052 -8.997 1.00 93.56 82 CYS A CA 1
ATOM 672 C C . CYS A 1 82 ? 2.732 -5.560 -7.555 1.00 93.56 82 CYS A C 1
ATOM 674 O O . CYS A 1 82 ? 2.693 -6.775 -7.338 1.00 93.56 82 CYS A O 1
ATOM 676 N N . LEU A 1 83 ? 2.861 -4.653 -6.581 1.00 93.81 83 LEU A N 1
ATOM 677 C CA . LEU A 1 83 ? 2.940 -4.969 -5.152 1.00 93.81 83 LEU A CA 1
ATOM 678 C C . LEU A 1 83 ? 1.634 -5.561 -4.613 1.00 93.81 83 LEU A C 1
ATOM 680 O O . LEU A 1 83 ? 1.686 -6.520 -3.850 1.00 93.81 83 LEU A O 1
ATOM 684 N N . ILE A 1 84 ? 0.481 -5.049 -5.045 1.00 94.12 84 ILE A N 1
ATOM 685 C CA . ILE A 1 84 ? -0.844 -5.590 -4.710 1.00 94.12 84 ILE A CA 1
ATOM 686 C C . ILE A 1 84 ? -0.972 -7.025 -5.227 1.00 94.12 84 ILE A C 1
ATOM 688 O O . ILE A 1 84 ? -1.364 -7.920 -4.484 1.00 94.12 84 ILE A O 1
ATOM 692 N N . THR A 1 85 ? -0.608 -7.262 -6.488 1.00 92.56 85 THR A N 1
ATOM 693 C CA . THR A 1 85 ? -0.791 -8.569 -7.144 1.00 92.56 85 THR A CA 1
ATOM 694 C C . THR A 1 85 ? 0.194 -9.626 -6.639 1.00 92.56 85 THR A C 1
ATOM 696 O O . THR A 1 85 ? -0.096 -10.817 -6.664 1.00 92.56 85 THR A O 1
ATOM 699 N N . ASN A 1 86 ? 1.372 -9.207 -6.177 1.00 91.06 86 ASN A N 1
ATOM 700 C CA . ASN A 1 86 ? 2.476 -10.100 -5.819 1.00 91.06 86 ASN A CA 1
ATOM 701 C C . ASN A 1 86 ? 3.009 -9.810 -4.410 1.00 91.06 86 ASN A C 1
ATOM 703 O O . ASN A 1 86 ? 4.221 -9.853 -4.172 1.00 91.06 86 ASN A O 1
ATOM 707 N N . TYR A 1 87 ? 2.108 -9.501 -3.480 1.00 90.69 87 TYR A N 1
ATOM 708 C CA . TYR A 1 87 ? 2.426 -9.081 -2.112 1.00 90.69 87 TYR A CA 1
ATOM 709 C C . TYR A 1 87 ? 3.354 -10.056 -1.364 1.00 90.69 87 TYR A C 1
ATOM 711 O O . TYR A 1 87 ? 4.058 -9.670 -0.432 1.00 90.69 87 TYR A O 1
ATOM 719 N N . GLU A 1 88 ? 3.371 -11.329 -1.763 1.00 90.38 88 GLU A N 1
ATOM 720 C CA . GLU A 1 88 ? 4.202 -12.387 -1.179 1.00 90.38 88 GLU A CA 1
ATOM 721 C C . GLU A 1 88 ? 5.702 -12.130 -1.358 1.00 90.38 88 GLU A C 1
ATOM 723 O O . GLU A 1 88 ? 6.502 -12.549 -0.523 1.00 90.38 88 GLU A O 1
ATOM 728 N N . ASN A 1 89 ? 6.083 -11.407 -2.417 1.00 88.06 89 ASN A N 1
ATOM 729 C CA . ASN A 1 89 ? 7.477 -11.089 -2.725 1.00 88.06 89 ASN A CA 1
ATOM 730 C C . ASN A 1 89 ? 7.993 -9.853 -1.977 1.00 88.06 89 ASN A C 1
ATOM 732 O O . ASN A 1 89 ? 9.186 -9.557 -2.054 1.00 88.06 89 ASN A O 1
ATOM 736 N N . LEU A 1 90 ? 7.119 -9.133 -1.265 1.00 90.00 90 LEU A N 1
ATOM 737 C CA . LEU A 1 90 ? 7.512 -7.999 -0.440 1.00 90.00 90 LEU A CA 1
ATOM 738 C C . LEU A 1 90 ? 8.095 -8.496 0.888 1.00 90.00 90 LEU A C 1
ATOM 740 O O . LEU A 1 90 ? 7.445 -9.221 1.649 1.00 90.00 90 LEU A O 1
ATOM 744 N N . SER A 1 91 ? 9.325 -8.079 1.167 1.00 90.12 91 SER A N 1
ATOM 745 C CA . SER A 1 91 ? 10.047 -8.340 2.413 1.00 90.12 91 SER A CA 1
ATOM 746 C C . SER A 1 91 ? 9.888 -7.200 3.422 1.00 90.12 91 SER A C 1
ATOM 748 O O . SER A 1 91 ? 9.674 -6.044 3.053 1.00 90.12 91 SER A O 1
ATOM 750 N N . ASP A 1 92 ? 10.074 -7.512 4.706 1.00 88.81 92 ASP A N 1
ATOM 751 C CA . ASP A 1 92 ? 10.041 -6.541 5.806 1.00 88.81 92 ASP A CA 1
ATOM 752 C C . ASP A 1 92 ? 11.032 -5.389 5.602 1.00 88.81 92 ASP A C 1
ATOM 754 O O . ASP A 1 92 ? 10.748 -4.247 5.966 1.00 88.81 92 ASP A O 1
ATOM 758 N N . ILE A 1 93 ? 12.197 -5.686 5.017 1.00 90.62 93 ILE A N 1
ATOM 759 C CA . ILE A 1 93 ? 13.252 -4.702 4.757 1.00 90.62 93 ILE A CA 1
ATOM 760 C C . ILE A 1 93 ? 12.777 -3.702 3.701 1.00 90.62 93 ILE A C 1
ATOM 762 O O . ILE A 1 93 ? 12.787 -2.503 3.966 1.00 90.62 93 ILE A O 1
ATOM 766 N N . GLN A 1 94 ? 12.292 -4.188 2.553 1.00 91.56 94 GLN A N 1
ATOM 767 C CA . GLN A 1 94 ? 11.761 -3.336 1.481 1.00 91.56 94 GLN A CA 1
ATOM 768 C C . GLN A 1 94 ? 10.561 -2.509 1.956 1.00 91.56 94 GLN A C 1
ATOM 770 O O . GLN A 1 94 ? 10.456 -1.321 1.645 1.00 91.56 94 GLN A O 1
ATOM 775 N N . PHE A 1 95 ? 9.663 -3.116 2.742 1.00 92.19 95 PHE A N 1
ATOM 776 C CA . PHE A 1 95 ? 8.521 -2.401 3.302 1.00 92.19 95 PHE A CA 1
ATOM 777 C C . PHE A 1 95 ? 8.987 -1.210 4.151 1.00 92.19 95 PHE A C 1
ATOM 779 O O . PHE A 1 95 ? 8.553 -0.082 3.931 1.00 92.19 95 PHE A O 1
ATOM 786 N N . LYS A 1 96 ? 9.908 -1.445 5.092 1.00 90.44 96 LYS A N 1
ATOM 787 C CA . LYS A 1 96 ? 10.377 -0.418 6.033 1.00 90.44 96 LYS A CA 1
ATOM 788 C C . LYS A 1 96 ? 11.257 0.647 5.385 1.00 90.44 96 LYS A C 1
ATOM 790 O O . LYS A 1 96 ? 11.140 1.813 5.743 1.00 90.44 96 LYS A O 1
ATOM 795 N N . GLN A 1 97 ? 12.162 0.255 4.491 1.00 91.06 97 GLN A N 1
ATOM 796 C CA . GLN A 1 97 ? 13.180 1.156 3.942 1.00 91.06 97 GLN A CA 1
ATOM 797 C C . GLN A 1 97 ? 12.707 1.925 2.711 1.00 91.06 97 GLN A C 1
ATOM 799 O O . GLN A 1 97 ? 13.213 3.016 2.464 1.00 91.06 97 GLN A O 1
ATOM 804 N N . ASN A 1 98 ? 11.751 1.384 1.953 1.00 93.44 98 ASN A N 1
ATOM 805 C CA . ASN A 1 98 ? 11.333 1.977 0.688 1.00 93.44 98 ASN A CA 1
ATOM 806 C C . ASN A 1 98 ? 9.849 2.348 0.678 1.00 93.44 98 ASN A C 1
ATOM 808 O O . ASN A 1 98 ? 9.501 3.513 0.491 1.00 93.44 98 ASN A O 1
ATOM 812 N N . LEU A 1 99 ? 8.969 1.368 0.905 1.00 92.12 99 LEU A N 1
ATOM 813 C CA . LEU A 1 99 ? 7.532 1.562 0.713 1.00 92.12 99 LEU A CA 1
ATOM 814 C C . LEU A 1 99 ? 6.922 2.487 1.774 1.00 92.12 99 LEU A C 1
ATOM 816 O O . LEU A 1 99 ? 6.163 3.388 1.434 1.00 92.12 99 LEU A O 1
ATOM 820 N N . LEU A 1 100 ? 7.255 2.300 3.052 1.00 90.81 100 LEU A N 1
ATOM 821 C CA . LEU A 1 100 ? 6.724 3.134 4.128 1.00 90.81 100 LEU A CA 1
ATOM 822 C C . LEU A 1 100 ? 7.173 4.607 4.005 1.00 90.81 100 LEU A C 1
ATOM 824 O O . LEU A 1 100 ? 6.309 5.479 4.113 1.00 90.81 100 LEU A O 1
ATOM 828 N N . PRO A 1 101 ? 8.457 4.928 3.736 1.00 91.12 101 PRO A N 1
ATOM 829 C CA . PRO A 1 101 ? 8.877 6.294 3.423 1.00 91.12 101 PRO A CA 1
ATOM 830 C C . PRO A 1 101 ? 8.127 6.907 2.237 1.00 91.12 101 PRO A C 1
ATOM 832 O O . PRO A 1 101 ? 7.645 8.031 2.355 1.00 91.12 101 PRO A O 1
ATOM 835 N N . PHE A 1 102 ? 7.956 6.156 1.144 1.00 90.62 102 PHE A N 1
ATOM 836 C CA . PHE A 1 102 ? 7.176 6.604 -0.012 1.00 90.62 102 PHE A CA 1
ATOM 837 C C . PHE A 1 102 ? 5.722 6.922 0.366 1.00 90.62 102 PHE A C 1
ATOM 839 O O . PHE A 1 102 ? 5.228 8.008 0.076 1.00 90.62 102 PHE A O 1
ATOM 846 N N . ILE A 1 103 ? 5.046 6.023 1.087 1.00 89.00 103 ILE A N 1
ATOM 847 C CA . ILE A 1 103 ? 3.661 6.230 1.538 1.00 89.00 103 ILE A CA 1
ATOM 848 C C . ILE A 1 103 ? 3.545 7.491 2.398 1.00 89.00 103 ILE A C 1
ATOM 850 O O . ILE A 1 103 ? 2.634 8.295 2.207 1.00 89.00 103 ILE A O 1
ATOM 854 N N . LYS A 1 104 ? 4.483 7.693 3.327 1.00 87.00 104 LYS A N 1
ATOM 855 C CA . LYS A 1 104 ? 4.523 8.898 4.160 1.00 87.00 104 LYS A CA 1
ATOM 856 C C . LYS A 1 104 ? 4.696 10.161 3.332 1.00 87.00 104 LYS A C 1
ATOM 858 O O . LYS A 1 104 ? 4.013 11.142 3.599 1.00 87.00 104 LYS A O 1
ATOM 863 N N . GLN A 1 105 ? 5.591 10.140 2.347 1.00 86.38 105 GLN A N 1
ATOM 864 C CA . GLN A 1 105 ? 5.790 11.269 1.447 1.00 86.38 105 GLN A CA 1
ATOM 865 C C . GLN A 1 10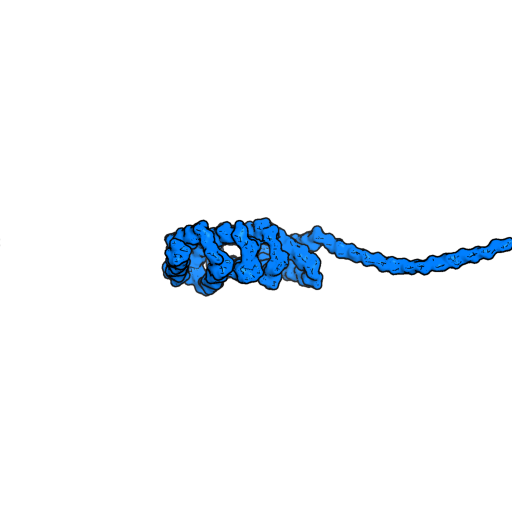5 ? 4.496 11.598 0.701 1.00 86.38 105 GLN A C 1
ATOM 867 O O . GLN A 1 105 ? 4.077 12.753 0.712 1.00 86.38 105 GLN A O 1
ATOM 872 N N . ILE A 1 106 ? 3.823 10.596 0.129 1.00 83.31 106 ILE A N 1
ATOM 873 C CA . ILE A 1 106 ? 2.542 10.792 -0.560 1.00 83.31 106 IL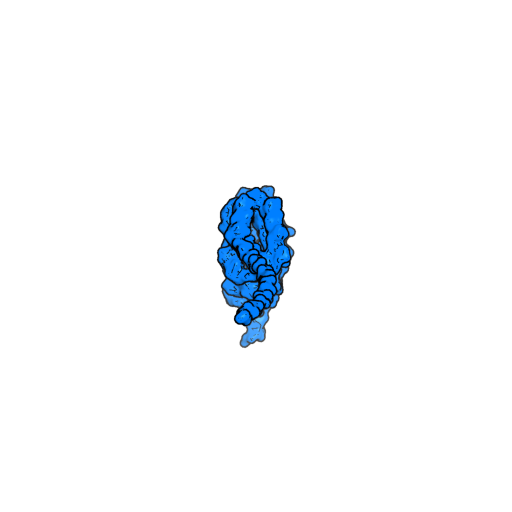E A CA 1
ATOM 874 C C . ILE A 1 106 ? 1.490 11.385 0.387 1.00 83.31 106 ILE A C 1
ATOM 876 O O . ILE A 1 106 ? 0.841 12.359 0.027 1.00 83.31 106 ILE A O 1
ATOM 880 N N . PHE A 1 107 ? 1.372 10.882 1.618 1.00 78.44 107 PHE A N 1
ATOM 881 C CA . PHE A 1 107 ? 0.417 11.405 2.606 1.00 78.44 107 PHE A CA 1
ATOM 882 C C . PHE A 1 107 ? 0.731 12.819 3.117 1.00 78.44 107 PHE A C 1
ATOM 884 O O . PHE A 1 107 ? -0.162 13.479 3.640 1.00 78.44 107 PHE A O 1
ATOM 891 N N . LEU A 1 108 ? 1.979 13.282 3.005 1.00 75.56 108 LEU A N 1
ATOM 892 C CA . LEU A 1 108 ? 2.397 14.630 3.408 1.00 75.56 108 LEU A CA 1
ATOM 893 C C . LEU A 1 108 ? 2.389 15.637 2.251 1.00 75.56 108 LEU A C 1
ATOM 895 O O . LEU A 1 108 ? 2.457 16.844 2.494 1.00 75.56 108 LEU A O 1
ATOM 899 N N . THR A 1 109 ? 2.347 15.164 1.006 1.00 73.06 109 THR A N 1
ATOM 900 C CA . THR A 1 109 ? 2.369 16.036 -0.168 1.00 73.06 109 THR A CA 1
ATOM 901 C C . THR A 1 109 ? 0.995 16.685 -0.304 1.00 73.06 109 THR A C 1
ATOM 903 O O . THR A 1 109 ? 0.018 16.011 -0.615 1.00 73.06 109 THR A O 1
ATOM 906 N N . LYS A 1 110 ? 0.905 17.993 -0.027 1.00 53.81 110 LYS A N 1
ATOM 907 C CA . LYS A 1 110 ? -0.341 18.751 -0.184 1.00 53.81 110 LYS A CA 1
ATOM 908 C C . LYS A 1 110 ? -0.771 18.763 -1.651 1.00 53.81 110 LYS A C 1
ATOM 910 O O . LYS A 1 110 ? 0.009 19.127 -2.529 1.00 53.81 110 LYS A O 1
ATOM 915 N N . ASP A 1 111 ? -2.024 18.387 -1.881 1.00 53.41 111 ASP A N 1
ATOM 916 C CA . ASP A 1 111 ? -2.738 18.610 -3.134 1.00 53.41 111 ASP A CA 1
ATOM 917 C C . ASP A 1 111 ? -2.983 20.113 -3.309 1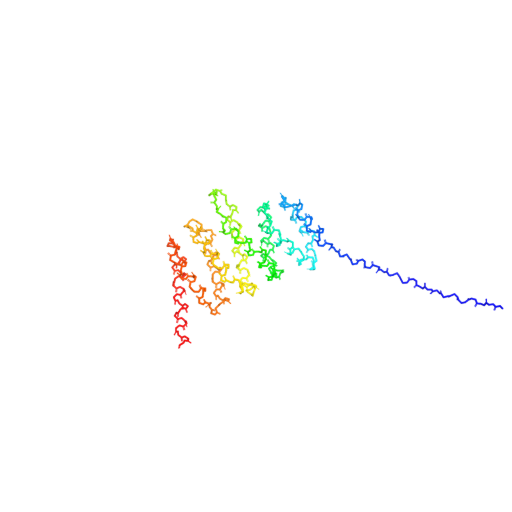.00 53.41 111 ASP A C 1
ATOM 919 O O . ASP A 1 111 ? -3.992 20.639 -2.850 1.00 53.41 111 ASP A O 1
ATOM 923 N N . ASP A 1 112 ? -2.064 20.819 -3.964 1.00 44.94 112 ASP A N 1
ATOM 924 C CA . ASP A 1 112 ? -2.308 22.210 -4.377 1.00 44.94 112 ASP A CA 1
ATOM 925 C C . ASP A 1 112 ? -3.136 22.305 -5.681 1.00 44.94 112 ASP A C 1
ATOM 927 O O . ASP A 1 112 ? -3.414 23.405 -6.148 1.00 44.94 112 ASP A O 1
ATOM 931 N N . ASP A 1 113 ? -3.594 21.183 -6.254 1.00 45.34 113 ASP A N 1
ATOM 932 C CA . ASP A 1 113 ? -4.408 21.161 -7.478 1.00 45.34 113 ASP A CA 1
ATOM 933 C C . ASP A 1 113 ? -5.677 20.306 -7.312 1.00 45.34 113 ASP A C 1
ATOM 935 O O . ASP A 1 113 ? -5.743 19.146 -7.729 1.00 45.34 113 ASP A O 1
ATOM 939 N N . ASP A 1 114 ? -6.732 20.941 -6.798 1.00 43.78 114 ASP A N 1
ATOM 940 C CA . ASP A 1 114 ? -8.125 20.458 -6.680 1.00 43.78 114 ASP A CA 1
ATOM 941 C C . ASP A 1 114 ? -8.783 20.034 -8.023 1.00 43.78 114 ASP A C 1
ATOM 943 O O . ASP A 1 114 ? -9.965 19.701 -8.076 1.00 43.78 114 ASP A O 1
ATOM 947 N N . ASN A 1 115 ? -8.033 20.021 -9.132 1.00 46.47 115 ASN A N 1
ATOM 948 C CA . ASN A 1 115 ? -8.509 19.656 -10.471 1.00 46.47 115 ASN A CA 1
ATOM 949 C C . ASN A 1 115 ? -7.851 18.395 -11.062 1.00 46.47 115 ASN A C 1
ATOM 951 O O . ASN A 1 115 ? -8.198 18.001 -12.176 1.00 46.47 115 ASN A O 1
ATOM 955 N N . ASN A 1 116 ? -6.924 17.735 -10.354 1.00 51.47 116 ASN A N 1
ATOM 956 C CA . ASN A 1 116 ? -6.232 16.550 -10.869 1.00 51.47 116 ASN A CA 1
ATOM 957 C C . ASN A 1 116 ? -6.661 15.263 -10.142 1.00 51.47 116 ASN A C 1
ATOM 959 O O . ASN A 1 116 ? -6.074 14.871 -9.136 1.00 51.47 116 ASN A O 1
ATOM 963 N N . ASN A 1 117 ? -7.608 14.529 -10.744 1.00 58.19 117 ASN A N 1
ATOM 964 C CA . ASN A 1 117 ? -8.061 13.182 -10.338 1.00 58.19 117 ASN A CA 1
ATOM 965 C C . ASN A 1 117 ? -6.928 12.156 -10.104 1.00 58.19 117 ASN A C 1
ATOM 967 O O . ASN A 1 117 ? -7.154 11.114 -9.498 1.00 58.19 117 ASN A O 1
ATOM 971 N N . ASN A 1 118 ? -5.709 12.433 -10.562 1.00 59.06 118 ASN A N 1
ATOM 972 C CA . ASN A 1 118 ? -4.607 11.477 -10.591 1.00 59.06 118 ASN A CA 1
ATOM 973 C C . ASN A 1 118 ? -3.945 11.236 -9.219 1.00 59.06 118 ASN A C 1
ATOM 975 O O . ASN A 1 118 ? -3.426 10.147 -8.991 1.00 59.06 118 ASN A O 1
ATOM 979 N N . ASN A 1 119 ? -3.938 12.207 -8.294 1.00 65.94 119 ASN A N 1
ATOM 980 C CA . ASN A 1 119 ? -3.396 11.963 -6.943 1.00 65.94 119 ASN A CA 1
ATOM 981 C C . ASN A 1 119 ? -4.311 11.047 -6.125 1.00 65.94 119 ASN A C 1
ATOM 983 O O . ASN A 1 119 ? -3.830 10.203 -5.363 1.00 65.94 119 ASN A O 1
ATOM 987 N N . ASN A 1 120 ? -5.615 11.112 -6.398 1.00 75.31 120 ASN A N 1
ATOM 988 C CA . ASN A 1 120 ? -6.585 10.203 -5.809 1.00 75.31 120 ASN A CA 1
ATOM 989 C C . ASN A 1 120 ? -6.298 8.736 -6.169 1.00 75.31 120 ASN A C 1
ATOM 991 O O . ASN A 1 120 ? -6.456 7.850 -5.333 1.00 75.31 120 ASN A O 1
ATOM 995 N N . GLU A 1 121 ? -5.815 8.463 -7.384 1.00 82.94 121 GLU A N 1
ATOM 996 C CA . GLU A 1 121 ? -5.508 7.098 -7.832 1.00 82.94 121 GLU A CA 1
ATOM 997 C C . GLU A 1 121 ? -4.335 6.471 -7.065 1.00 82.94 121 GLU A C 1
ATOM 999 O O . GLU A 1 121 ? -4.395 5.294 -6.698 1.00 82.94 121 GLU A O 1
ATOM 1004 N N . ILE A 1 122 ? -3.282 7.244 -6.770 1.00 85.50 122 ILE A N 1
ATOM 1005 C CA . ILE A 1 122 ? -2.128 6.748 -6.000 1.00 85.50 122 ILE A CA 1
ATOM 1006 C C . ILE A 1 122 ? -2.562 6.434 -4.569 1.00 85.50 122 ILE A C 1
ATOM 1008 O O . ILE A 1 122 ? -2.250 5.365 -4.045 1.00 85.50 122 ILE A O 1
ATOM 1012 N N . LEU A 1 123 ? -3.339 7.327 -3.958 1.00 83.88 123 LEU A N 1
ATOM 1013 C CA . LEU A 1 123 ? -3.879 7.136 -2.614 1.00 83.88 123 LEU A CA 1
ATOM 1014 C C . LEU A 1 123 ? -4.788 5.906 -2.531 1.00 83.88 123 LEU A C 1
ATOM 1016 O O . LEU A 1 123 ? -4.624 5.080 -1.631 1.00 83.88 123 LEU A O 1
ATOM 1020 N N . LEU A 1 124 ? -5.697 5.733 -3.496 1.00 86.19 124 LEU A N 1
ATOM 1021 C CA . LEU A 1 124 ? -6.533 4.533 -3.605 1.00 86.19 124 LEU A CA 1
ATOM 1022 C C . LEU A 1 124 ? -5.682 3.266 -3.694 1.00 86.19 124 LEU A C 1
ATOM 1024 O O . LEU A 1 124 ? -5.974 2.274 -3.025 1.00 86.19 124 LEU A O 1
ATOM 1028 N N . SER A 1 125 ? -4.619 3.306 -4.494 1.00 90.25 125 SER A N 1
ATOM 1029 C CA . SER A 1 125 ? -3.703 2.180 -4.672 1.00 90.25 125 SER A CA 1
ATOM 1030 C C . SER A 1 125 ? -2.949 1.856 -3.379 1.00 90.25 125 SER A C 1
ATOM 1032 O O . SER A 1 125 ? -2.828 0.688 -3.018 1.00 90.25 125 SER A O 1
ATOM 1034 N N . ILE A 1 126 ? -2.533 2.867 -2.609 1.00 91.06 126 ILE A N 1
ATOM 1035 C CA . ILE A 1 126 ? -1.920 2.679 -1.284 1.00 91.06 126 ILE A CA 1
ATOM 1036 C C . ILE A 1 126 ? -2.910 2.042 -0.299 1.00 91.06 126 ILE A C 1
ATOM 1038 O O . ILE A 1 126 ? -2.552 1.090 0.396 1.00 91.06 126 ILE A O 1
ATOM 1042 N N . ILE A 1 127 ? -4.159 2.517 -0.240 1.00 88.94 127 ILE A N 1
ATOM 1043 C CA . ILE A 1 127 ? -5.181 1.942 0.653 1.00 88.94 127 ILE A CA 1
ATOM 1044 C C . ILE A 1 127 ? -5.449 0.477 0.279 1.00 88.94 127 ILE A C 1
ATOM 1046 O O . ILE A 1 127 ? -5.471 -0.385 1.156 1.00 88.94 127 ILE A O 1
ATOM 1050 N N . ARG A 1 128 ? -5.582 0.168 -1.018 1.00 92.69 128 ARG A N 1
ATOM 1051 C CA . ARG A 1 128 ? -5.734 -1.212 -1.516 1.00 92.69 128 ARG A CA 1
ATOM 1052 C C . ARG A 1 128 ? -4.539 -2.091 -1.161 1.00 92.69 128 ARG A C 1
ATOM 1054 O O . ARG A 1 128 ? -4.730 -3.226 -0.731 1.00 92.69 128 ARG A O 1
ATOM 1061 N N . LEU A 1 129 ? -3.321 -1.567 -1.290 1.00 93.50 129 LEU A N 1
ATOM 1062 C CA . LEU A 1 129 ? -2.114 -2.272 -0.874 1.00 93.50 129 LEU A CA 1
ATOM 1063 C C . LEU A 1 129 ? -2.152 -2.588 0.622 1.00 93.50 129 LEU A C 1
ATOM 1065 O O . LEU A 1 129 ? -1.905 -3.730 1.000 1.00 93.50 129 LEU A O 1
ATOM 1069 N N . PHE A 1 130 ? -2.527 -1.633 1.476 1.00 91.75 130 PHE A N 1
ATOM 1070 C CA . PHE A 1 130 ? -2.678 -1.903 2.906 1.00 91.75 130 PHE A CA 1
ATOM 1071 C C . PHE A 1 130 ? -3.753 -2.943 3.204 1.00 91.75 130 PHE A C 1
ATOM 1073 O O . PHE A 1 130 ? -3.519 -3.799 4.050 1.00 91.75 130 PHE A O 1
ATOM 1080 N N . ILE A 1 131 ? -4.888 -2.923 2.502 1.00 92.56 131 ILE A N 1
ATOM 1081 C CA . ILE A 1 131 ? -5.931 -3.947 2.650 1.00 92.56 131 ILE A CA 1
ATOM 1082 C C . ILE A 1 131 ? -5.342 -5.340 2.402 1.00 92.56 131 ILE A C 1
ATOM 1084 O O . ILE A 1 131 ? -5.478 -6.228 3.244 1.00 92.56 131 ILE A O 1
ATOM 1088 N N . VAL A 1 132 ? -4.627 -5.506 1.286 1.00 94.50 132 VAL A N 1
ATOM 1089 C CA . VAL A 1 132 ? -3.968 -6.768 0.928 1.00 94.50 132 VAL A CA 1
ATOM 1090 C C . VAL A 1 132 ? -2.906 -7.157 1.957 1.00 94.50 132 VAL A C 1
ATOM 1092 O O . VAL A 1 132 ? -2.845 -8.311 2.379 1.00 94.50 132 VAL A O 1
ATOM 1095 N N . LEU A 1 133 ? -2.084 -6.210 2.412 1.00 93.19 133 LEU A N 1
ATOM 1096 C CA . LEU A 1 133 ? -1.042 -6.493 3.397 1.00 93.19 133 LEU A CA 1
ATOM 1097 C C . LEU A 1 133 ? -1.622 -6.872 4.761 1.00 93.19 133 LEU A C 1
ATOM 1099 O O . LEU A 1 133 ? -1.102 -7.781 5.397 1.00 93.19 133 LEU A O 1
ATOM 1103 N N . VAL A 1 134 ? -2.696 -6.231 5.216 1.00 91.88 134 VAL A N 1
ATOM 1104 C CA . VAL A 1 134 ? -3.368 -6.597 6.469 1.00 91.88 134 VAL A CA 1
ATOM 1105 C C . VAL A 1 134 ? -3.977 -7.993 6.365 1.00 91.88 134 VAL A C 1
ATOM 1107 O O . VAL A 1 134 ? -3.853 -8.779 7.299 1.00 91.88 134 VAL A O 1
ATOM 1110 N N . GLU A 1 135 ? -4.602 -8.315 5.235 1.00 92.81 135 GLU A N 1
ATOM 1111 C CA . GLU A 1 135 ? -5.301 -9.586 5.040 1.00 92.81 135 GLU A CA 1
ATOM 1112 C C . GLU A 1 135 ? -4.346 -10.774 4.865 1.00 92.81 135 GLU A C 1
ATOM 1114 O O . GLU A 1 135 ? -4.553 -11.824 5.472 1.00 92.81 135 GLU A O 1
ATOM 1119 N N . TYR A 1 136 ? -3.277 -10.608 4.081 1.00 92.31 136 TYR A N 1
ATOM 1120 C CA . TYR A 1 136 ? -2.421 -11.723 3.657 1.00 92.31 136 TYR A CA 1
ATOM 1121 C C . TYR A 1 136 ? -0.985 -11.666 4.200 1.00 92.31 136 TYR A C 1
ATOM 1123 O O . TYR A 1 136 ? -0.277 -12.675 4.188 1.00 92.31 136 TYR A O 1
ATOM 1131 N N . ARG A 1 137 ? -0.512 -10.506 4.678 1.00 89.88 137 ARG A N 1
ATOM 1132 C CA . ARG A 1 137 ? 0.886 -10.285 5.115 1.00 89.88 137 ARG A CA 1
ATOM 1133 C C . ARG A 1 137 ? 0.990 -9.458 6.398 1.00 89.88 137 ARG A C 1
ATOM 1135 O O . ARG A 1 137 ? 1.934 -8.687 6.566 1.00 89.88 137 ARG A O 1
ATOM 1142 N N . SER A 1 138 ? 0.063 -9.642 7.338 1.00 88.75 138 SER A N 1
ATOM 1143 C CA . SER A 1 138 ? -0.050 -8.797 8.537 1.00 88.75 138 SER A CA 1
ATOM 1144 C C . SER A 1 138 ? 1.241 -8.679 9.351 1.00 88.75 138 SER A C 1
ATOM 1146 O O . SER A 1 138 ? 1.508 -7.633 9.936 1.00 88.75 138 SER A O 1
ATOM 1148 N N . ASN A 1 139 ? 2.073 -9.725 9.343 1.00 88.75 139 ASN A N 1
ATOM 1149 C CA . ASN A 1 139 ? 3.358 -9.767 10.043 1.00 88.75 139 ASN A CA 1
ATOM 1150 C C . ASN A 1 139 ? 4.313 -8.641 9.621 1.00 88.75 139 ASN A C 1
ATOM 1152 O O . ASN A 1 139 ? 5.018 -8.104 10.474 1.00 88.75 139 ASN A O 1
ATOM 1156 N N . ILE A 1 140 ? 4.294 -8.246 8.341 1.00 88.56 140 ILE A N 1
ATOM 1157 C CA . ILE A 1 140 ? 5.105 -7.131 7.826 1.00 88.56 140 ILE A CA 1
ATOM 1158 C C . ILE A 1 140 ? 4.721 -5.811 8.497 1.00 88.56 140 ILE A C 1
ATOM 1160 O O . ILE A 1 140 ? 5.567 -4.947 8.722 1.00 88.56 140 ILE A O 1
ATOM 1164 N N . LEU A 1 141 ? 3.439 -5.673 8.838 1.00 87.25 141 LEU A N 1
ATOM 1165 C CA . LEU A 1 141 ? 2.869 -4.451 9.377 1.00 87.25 141 LEU A CA 1
ATOM 1166 C C . LEU A 1 141 ? 2.995 -4.371 10.895 1.00 87.25 141 LEU A C 1
ATOM 1168 O O . LEU A 1 141 ? 2.996 -3.262 11.413 1.00 87.25 141 LEU A O 1
ATOM 1172 N N . THR A 1 142 ? 3.117 -5.495 11.611 1.00 84.88 142 THR A N 1
ATOM 1173 C CA . THR A 1 142 ? 3.054 -5.550 13.084 1.00 84.88 142 THR A CA 1
ATOM 1174 C C . THR A 1 142 ? 3.994 -4.554 13.763 1.00 84.88 142 THR A C 1
ATOM 1176 O O . THR A 1 142 ? 3.581 -3.828 14.662 1.00 84.88 142 THR A O 1
ATOM 1179 N N . LEU A 1 143 ? 5.252 -4.482 13.316 1.00 84.56 143 LEU A N 1
ATOM 1180 C CA . LEU A 1 143 ? 6.267 -3.614 13.931 1.00 84.56 143 LEU A CA 1
ATOM 1181 C C . LEU A 1 143 ? 6.118 -2.134 13.561 1.00 84.56 143 LEU A C 1
ATOM 1183 O O . LEU A 1 143 ? 6.699 -1.281 14.220 1.00 84.56 143 LEU A O 1
ATOM 1187 N N . THR A 1 144 ? 5.365 -1.835 12.508 1.00 85.56 144 THR A N 1
ATOM 1188 C CA . THR A 1 144 ? 5.150 -0.478 11.986 1.00 85.56 144 THR A CA 1
ATOM 1189 C C . THR A 1 144 ? 3.694 -0.039 12.119 1.00 85.56 144 THR A C 1
ATOM 1191 O O . THR A 1 144 ? 3.327 1.011 11.602 1.00 85.56 144 THR A O 1
ATOM 1194 N N . LEU A 1 145 ? 2.846 -0.843 12.772 1.00 83.88 145 LEU A N 1
ATOM 1195 C CA . LEU A 1 145 ? 1.391 -0.701 12.726 1.00 83.88 145 LEU A CA 1
ATOM 1196 C C . LEU A 1 145 ? 0.942 0.666 13.225 1.00 83.88 145 LEU A C 1
ATOM 1198 O O . LEU A 1 145 ? 0.182 1.354 12.556 1.00 83.88 145 LEU A O 1
ATOM 1202 N N . VAL A 1 146 ? 1.469 1.066 14.378 1.00 81.00 146 VAL A N 1
ATOM 1203 C CA . VAL A 1 146 ? 1.216 2.371 14.992 1.00 81.00 146 VAL A CA 1
ATOM 1204 C C . VAL A 1 146 ? 1.618 3.505 14.050 1.00 81.00 146 VAL A C 1
ATOM 1206 O O . VAL A 1 146 ? 0.856 4.443 13.837 1.00 81.00 146 VAL A O 1
ATOM 1209 N N . GLU A 1 147 ? 2.812 3.405 13.472 1.00 83.00 147 GLU A N 1
ATOM 1210 C CA . GLU A 1 147 ? 3.421 4.449 12.655 1.00 83.00 147 GLU A CA 1
ATOM 1211 C C . GLU A 1 147 ? 2.625 4.718 11.378 1.00 83.00 147 GLU A C 1
ATOM 1213 O O . GLU A 1 147 ? 2.269 5.864 11.106 1.00 83.00 147 GLU A O 1
ATOM 1218 N N . TRP A 1 148 ? 2.301 3.682 10.601 1.00 83.31 148 TRP A N 1
ATOM 1219 C CA . TRP A 1 148 ? 1.547 3.897 9.369 1.00 83.31 148 TRP A CA 1
ATOM 1220 C C . TRP A 1 148 ? 0.069 4.198 9.647 1.00 83.31 148 TRP A C 1
ATOM 1222 O O . TRP A 1 148 ? -0.524 4.979 8.905 1.00 83.31 148 TRP A O 1
ATOM 1232 N N . LEU A 1 149 ? -0.518 3.661 10.728 1.00 81.75 149 LEU A N 1
ATOM 1233 C CA . LEU A 1 149 ? -1.891 3.983 11.125 1.00 81.75 149 LEU A CA 1
ATOM 1234 C C . LEU A 1 149 ? -2.026 5.457 11.528 1.00 81.75 149 LEU A C 1
ATOM 1236 O O . LEU A 1 149 ? -2.994 6.105 11.139 1.00 81.75 149 LEU A O 1
ATOM 1240 N N . LEU A 1 150 ? -1.040 6.012 12.241 1.00 79.31 150 LEU A N 1
ATOM 1241 C CA . LEU A 1 150 ? -0.952 7.451 12.507 1.00 79.31 150 LEU A CA 1
ATOM 1242 C C . LEU A 1 150 ? -0.911 8.257 11.210 1.00 79.31 150 LEU A C 1
ATOM 1244 O O . LEU A 1 150 ? -1.658 9.224 11.061 1.00 79.31 150 LEU A O 1
ATOM 1248 N N . CYS A 1 151 ? -0.055 7.857 10.268 1.00 78.94 151 CYS A N 1
ATOM 1249 C CA . CYS A 1 151 ? 0.048 8.529 8.978 1.00 78.94 151 CYS A CA 1
ATOM 1250 C C . CYS A 1 151 ? -1.278 8.475 8.204 1.00 78.94 151 CYS A C 1
ATOM 1252 O O . CYS A 1 151 ? -1.722 9.508 7.708 1.00 78.94 151 CYS A O 1
ATOM 1254 N N . LEU A 1 152 ? -1.945 7.316 8.168 1.00 80.00 152 LEU A N 1
ATOM 1255 C CA . LEU A 1 152 ? -3.249 7.156 7.528 1.00 80.00 152 LEU A CA 1
ATOM 1256 C C . LEU A 1 152 ? -4.312 8.037 8.192 1.00 80.00 152 LEU A C 1
ATOM 1258 O O . LEU A 1 152 ? -5.033 8.746 7.503 1.00 80.00 152 LEU A O 1
ATOM 1262 N N . LEU A 1 153 ? -4.426 8.021 9.519 1.00 77.50 153 LEU A N 1
ATOM 1263 C CA . LEU A 1 153 ? -5.469 8.780 10.214 1.00 77.50 153 LEU A CA 1
ATOM 1264 C C . LEU A 1 153 ? -5.261 10.290 10.109 1.00 77.50 153 LEU A C 1
ATOM 1266 O O . LEU A 1 153 ? -6.237 11.021 9.953 1.00 77.50 153 LEU A O 1
ATOM 1270 N N . ASN A 1 154 ? -4.012 10.758 10.145 1.00 74.50 154 ASN A N 1
ATOM 1271 C CA . ASN A 1 154 ? -3.694 12.162 9.892 1.00 74.50 154 ASN A CA 1
ATOM 1272 C C . ASN A 1 154 ? -4.050 12.561 8.459 1.00 74.50 154 ASN A C 1
ATOM 1274 O O . ASN A 1 154 ? -4.666 13.605 8.256 1.00 74.50 154 ASN A O 1
ATOM 1278 N N . PHE A 1 155 ? -3.722 11.710 7.483 1.00 75.75 155 PHE A N 1
ATOM 1279 C CA . PHE A 1 155 ? -4.112 11.916 6.093 1.00 75.75 155 PHE A CA 1
ATOM 1280 C C . PHE A 1 155 ? -5.640 12.003 5.952 1.00 75.75 155 PHE A C 1
ATOM 1282 O O . PHE A 1 155 ? -6.158 12.965 5.391 1.00 75.75 155 PHE A O 1
ATOM 1289 N N . LEU A 1 156 ? -6.381 11.055 6.531 1.00 73.81 156 LEU A N 1
ATOM 1290 C CA . LEU A 1 156 ? -7.844 11.072 6.513 1.00 73.81 156 LEU A CA 1
ATOM 1291 C C . LEU A 1 156 ? -8.405 12.329 7.182 1.00 73.81 156 LEU A C 1
ATOM 1293 O O . LEU A 1 156 ? -9.348 12.917 6.670 1.00 73.81 156 LEU A O 1
ATOM 1297 N N . ALA A 1 157 ? -7.818 12.783 8.286 1.00 69.00 157 ALA A N 1
ATOM 1298 C CA . ALA A 1 157 ? -8.245 14.017 8.936 1.00 69.00 157 ALA A CA 1
ATOM 1299 C C . ALA A 1 157 ? -8.032 15.265 8.068 1.00 69.00 157 ALA A C 1
ATOM 1301 O O . ALA A 1 157 ? -8.814 16.207 8.169 1.00 69.00 157 ALA A O 1
ATOM 1302 N N . MET A 1 158 ? -6.995 15.275 7.228 1.00 69.31 158 MET A N 1
ATOM 1303 C CA . MET A 1 158 ? -6.681 16.401 6.348 1.00 69.31 158 MET A CA 1
ATOM 1304 C C . MET A 1 158 ? -7.458 16.378 5.025 1.00 69.31 158 MET A C 1
ATOM 1306 O O . MET A 1 158 ? -7.826 17.441 4.534 1.00 69.31 158 MET A O 1
ATOM 1310 N N . HIS A 1 159 ? -7.708 15.195 4.455 1.00 68.69 159 HIS A N 1
ATOM 1311 C CA . HIS A 1 159 ? -8.170 15.051 3.066 1.00 68.69 159 HIS A CA 1
ATOM 1312 C C . HIS A 1 159 ? -9.550 14.413 2.912 1.00 68.69 159 HIS A C 1
ATOM 1314 O O . HIS A 1 159 ? -10.158 14.503 1.840 1.00 68.69 159 HIS A O 1
ATOM 1320 N N . LEU A 1 160 ? -10.072 13.755 3.950 1.00 64.88 160 LEU A N 1
ATOM 1321 C CA . LEU A 1 160 ? -11.440 13.263 3.907 1.00 64.88 160 LEU A CA 1
ATOM 1322 C C . LEU A 1 160 ? -12.358 14.476 4.036 1.00 64.88 160 LEU A C 1
ATOM 1324 O O . LEU A 1 160 ? -12.278 15.205 5.008 1.00 64.88 160 LEU A O 1
ATOM 1328 N N . THR A 1 161 ? -13.209 14.695 3.047 1.00 64.94 161 THR A N 1
ATOM 1329 C CA . THR A 1 161 ? -14.304 15.663 2.996 1.00 64.94 161 THR A CA 1
ATOM 1330 C C . THR A 1 161 ? -15.578 14.883 2.669 1.00 64.94 161 THR A C 1
ATOM 1332 O O . THR A 1 161 ? -15.533 13.679 2.405 1.00 64.94 161 THR A O 1
ATOM 1335 N N . SER A 1 162 ? -16.746 15.526 2.667 1.00 62.50 162 SER A N 1
ATOM 1336 C CA . SER A 1 162 ? -17.983 14.853 2.243 1.00 62.50 162 SER A CA 1
ATOM 1337 C C . SER A 1 162 ? -17.919 14.344 0.796 1.00 62.50 162 SER A C 1
ATOM 1339 O O . SER A 1 162 ? -18.531 13.324 0.488 1.00 62.50 162 SER A O 1
ATOM 1341 N N . THR A 1 163 ? -17.162 15.013 -0.079 1.00 66.19 163 THR A N 1
ATOM 1342 C CA . THR A 1 163 ? -16.996 14.632 -1.487 1.00 66.19 163 THR A CA 1
ATOM 1343 C C . THR A 1 163 ? -15.958 13.530 -1.664 1.00 66.19 163 THR A C 1
ATOM 1345 O O . THR A 1 163 ? -16.236 12.549 -2.351 1.00 66.19 163 THR A O 1
ATOM 1348 N N . THR A 1 164 ? -14.798 13.621 -1.009 1.00 66.88 164 THR A N 1
ATOM 1349 C CA . THR A 1 164 ? -13.774 12.568 -1.102 1.00 66.88 164 THR A CA 1
ATOM 1350 C C . THR A 1 164 ? -14.191 11.300 -0.354 1.00 66.88 164 THR A C 1
ATOM 1352 O O . THR A 1 164 ? -13.817 10.201 -0.760 1.00 66.88 164 THR A O 1
ATOM 1355 N N . TYR A 1 165 ? -15.060 11.390 0.659 1.00 67.19 165 TYR A N 1
ATOM 1356 C CA . TYR A 1 165 ? -15.639 10.209 1.310 1.00 67.19 165 TYR A CA 1
ATOM 1357 C C . TYR A 1 165 ? -16.379 9.287 0.330 1.00 67.19 165 TYR A C 1
ATOM 1359 O O . TYR A 1 165 ? -16.288 8.072 0.470 1.00 67.19 165 TYR A O 1
ATOM 1367 N N . LEU A 1 166 ? -17.040 9.831 -0.699 1.00 69.62 166 LEU A N 1
ATOM 1368 C CA . LEU A 1 166 ? -17.698 9.016 -1.731 1.00 69.62 166 LEU A CA 1
ATOM 1369 C C . LEU A 1 166 ? -16.706 8.187 -2.564 1.00 69.62 166 LEU A C 1
ATOM 1371 O O . LEU A 1 166 ? -17.104 7.212 -3.190 1.00 69.62 166 LEU A O 1
ATOM 1375 N N . ILE A 1 167 ? -15.428 8.572 -2.573 1.00 71.12 167 ILE A N 1
ATOM 1376 C CA . ILE A 1 167 ? -14.362 7.914 -3.333 1.00 71.12 167 ILE A CA 1
ATOM 1377 C C . ILE A 1 167 ? -13.659 6.856 -2.468 1.00 71.12 167 ILE A C 1
ATOM 1379 O O . ILE A 1 167 ? -13.369 5.759 -2.941 1.00 71.12 167 ILE A O 1
ATOM 1383 N N . TYR A 1 168 ? -13.392 7.171 -1.196 1.00 72.88 168 TYR A N 1
ATOM 1384 C CA . TYR A 1 168 ? -12.543 6.348 -0.322 1.00 72.88 168 TYR A CA 1
ATOM 1385 C C . TYR A 1 168 ? -13.291 5.580 0.773 1.00 72.88 168 TYR A C 1
ATOM 1387 O O . TYR A 1 168 ? -12.724 4.659 1.360 1.00 72.88 168 TYR A O 1
ATOM 1395 N N . GLY A 1 169 ? -14.528 5.967 1.092 1.00 72.88 169 GLY A N 1
ATOM 1396 C CA . GLY A 1 169 ? -15.221 5.575 2.323 1.00 72.88 169 GLY A CA 1
ATOM 1397 C C . GLY A 1 169 ? -15.333 4.066 2.525 1.00 72.88 169 GLY A C 1
ATOM 1398 O O . GLY A 1 169 ? -15.028 3.569 3.613 1.00 72.88 169 GLY A O 1
ATOM 1399 N N . ASP A 1 170 ? -15.687 3.333 1.470 1.00 77.94 170 ASP A N 1
ATOM 1400 C CA . ASP A 1 170 ? -15.834 1.876 1.528 1.00 77.94 170 ASP A CA 1
ATOM 1401 C C . ASP A 1 170 ? -14.485 1.180 1.749 1.00 77.94 170 ASP A C 1
ATOM 1403 O O . ASP A 1 170 ? -14.373 0.295 2.596 1.00 77.94 170 ASP A O 1
ATOM 1407 N N . LEU A 1 171 ? -13.430 1.626 1.057 1.00 83.19 171 LEU A N 1
ATOM 1408 C CA . LEU A 1 171 ? -12.083 1.062 1.201 1.00 83.19 171 LEU A CA 1
ATOM 1409 C C . LEU A 1 171 ? -11.486 1.347 2.580 1.00 83.19 171 LEU A C 1
ATOM 1411 O O . LEU A 1 171 ? -10.838 0.481 3.160 1.00 83.19 171 LEU A O 1
ATOM 1415 N N . ILE A 1 172 ? -11.715 2.540 3.131 1.00 80.50 172 ILE A N 1
ATOM 1416 C CA . ILE A 1 172 ? -11.264 2.871 4.487 1.00 80.50 172 ILE A CA 1
ATOM 1417 C C . ILE A 1 172 ? -11.992 1.987 5.506 1.00 80.50 172 ILE A C 1
ATOM 1419 O O . ILE A 1 172 ? -11.363 1.461 6.424 1.00 80.50 172 ILE A O 1
ATOM 1423 N N . THR A 1 173 ? -13.302 1.796 5.334 1.00 76.75 173 THR A N 1
ATOM 1424 C CA . THR A 1 173 ? -14.102 0.922 6.205 1.00 76.75 173 THR A CA 1
ATOM 1425 C C . THR A 1 173 ? -13.602 -0.523 6.156 1.00 76.75 173 THR A C 1
ATOM 1427 O O . THR A 1 173 ? -13.392 -1.125 7.211 1.00 76.75 173 THR A O 1
ATOM 1430 N N . ASP A 1 174 ? -13.345 -1.059 4.957 1.00 81.50 174 ASP A N 1
ATOM 1431 C CA . ASP A 1 174 ? -12.787 -2.407 4.774 1.00 81.50 174 ASP A CA 1
ATOM 1432 C C . ASP A 1 174 ? -11.404 -2.540 5.427 1.00 81.50 174 ASP A C 1
ATOM 1434 O O . ASP A 1 174 ? -11.162 -3.461 6.212 1.00 81.50 174 ASP A O 1
ATOM 1438 N N . LEU A 1 175 ? -10.513 -1.574 5.179 1.00 85.88 175 LEU A N 1
ATOM 1439 C CA . LEU A 1 175 ? -9.170 -1.566 5.748 1.00 85.88 175 LEU A CA 1
ATOM 1440 C C . LEU A 1 175 ? -9.206 -1.597 7.276 1.00 85.88 175 LEU A C 1
ATOM 1442 O O . LEU A 1 175 ? -8.552 -2.442 7.888 1.00 85.88 175 LEU A O 1
ATOM 1446 N N . LEU A 1 176 ? -9.980 -0.706 7.901 1.00 77.94 176 LEU A N 1
ATOM 1447 C CA . LEU A 1 176 ? -10.084 -0.680 9.356 1.00 77.94 176 LEU A CA 1
ATOM 1448 C C . LEU A 1 176 ? -10.631 -2.005 9.886 1.00 77.94 176 LEU A C 1
ATOM 1450 O O . LEU A 1 176 ? -10.006 -2.598 10.765 1.00 77.94 176 LEU A O 1
ATOM 1454 N N . SER A 1 177 ? -11.734 -2.506 9.318 1.00 77.56 177 SER A N 1
ATOM 1455 C CA . SER A 1 177 ? -12.337 -3.787 9.712 1.00 77.56 177 SER A CA 1
ATOM 1456 C C . SER A 1 177 ? -11.319 -4.935 9.705 1.00 77.56 177 SER A C 1
ATOM 1458 O O . SER A 1 177 ? -11.248 -5.728 10.650 1.00 77.56 177 SER A O 1
ATOM 1460 N N . LYS A 1 178 ? -10.461 -4.986 8.682 1.00 85.06 178 LYS A N 1
ATOM 1461 C CA . LYS A 1 178 ? -9.391 -5.982 8.577 1.00 85.06 178 LYS A CA 1
ATOM 1462 C C . LYS A 1 178 ? -8.287 -5.777 9.612 1.00 85.06 178 LYS A C 1
ATOM 1464 O O . LYS A 1 178 ? -7.874 -6.758 10.227 1.00 85.06 178 LYS A O 1
ATOM 1469 N N . ILE A 1 179 ? -7.846 -4.538 9.863 1.00 81.00 179 ILE A N 1
ATOM 1470 C CA . ILE A 1 179 ? -6.826 -4.236 10.893 1.00 81.00 179 ILE A CA 1
ATOM 1471 C C . ILE A 1 179 ? -7.292 -4.777 12.236 1.00 81.00 179 ILE A C 1
ATOM 1473 O O . ILE A 1 179 ? -6.577 -5.475 12.943 1.00 81.00 179 ILE A O 1
ATOM 1477 N N . ILE A 1 180 ? -8.532 -4.479 12.570 1.00 73.50 180 ILE A N 1
ATOM 1478 C CA . ILE A 1 180 ? -9.162 -4.906 13.805 1.00 73.50 180 ILE A CA 1
ATOM 1479 C C . ILE A 1 180 ? -9.146 -6.421 13.933 1.00 73.50 180 ILE A C 1
ATOM 1481 O O . ILE A 1 180 ? -8.714 -6.947 14.958 1.00 73.50 180 ILE A O 1
ATOM 1485 N N . LYS A 1 181 ? -9.633 -7.114 12.899 1.00 79.00 181 LYS A N 1
ATOM 1486 C CA . LYS A 1 181 ? -9.751 -8.570 12.905 1.00 79.00 181 LYS A CA 1
ATOM 1487 C C . LYS A 1 181 ? -8.383 -9.221 13.090 1.00 79.00 181 LYS A C 1
ATOM 1489 O O . LYS A 1 181 ? -8.279 -10.247 13.751 1.00 79.00 181 LYS A O 1
ATOM 1494 N N . GLN A 1 182 ? -7.355 -8.611 12.513 1.00 82.56 182 GLN A N 1
ATOM 1495 C CA . GLN A 1 182 ? -6.017 -9.171 12.457 1.00 82.56 182 GLN A CA 1
ATOM 1496 C C . GLN A 1 182 ? -5.144 -8.819 13.668 1.00 82.56 182 GLN A C 1
ATOM 1498 O O . GLN A 1 182 ? -4.285 -9.607 14.052 1.00 82.56 182 GLN A O 1
ATOM 1503 N N . PHE A 1 183 ? -5.351 -7.647 14.272 1.00 75.44 183 PHE A N 1
ATOM 1504 C CA . PHE A 1 183 ? -4.501 -7.109 15.338 1.00 75.44 183 PHE A CA 1
ATOM 1505 C C . PHE A 1 183 ? -5.222 -6.989 16.688 1.00 75.44 183 PHE A C 1
ATOM 1507 O O . PHE A 1 183 ? -4.734 -6.298 17.581 1.00 75.44 183 PHE A O 1
ATOM 1514 N N . THR A 1 184 ? -6.374 -7.644 16.870 1.00 70.19 184 THR A N 1
ATOM 1515 C CA . THR A 1 184 ? -7.018 -7.735 18.188 1.00 70.19 184 THR A CA 1
ATOM 1516 C C . THR A 1 184 ? -6.297 -8.747 19.095 1.00 70.19 184 THR A C 1
ATOM 1518 O O . THR A 1 184 ? -5.994 -9.853 18.652 1.00 70.19 184 THR A O 1
ATOM 1521 N N . PRO A 1 185 ? -6.040 -8.409 20.376 1.00 67.81 185 PRO A N 1
ATOM 1522 C CA . PRO A 1 185 ? -6.362 -7.141 21.036 1.00 67.81 185 PRO A CA 1
ATOM 1523 C C . PRO A 1 185 ? -5.444 -5.990 20.583 1.00 67.81 185 PRO A C 1
ATOM 1525 O O . PRO A 1 185 ? -4.223 -6.115 20.598 1.00 67.81 185 PRO A O 1
ATOM 1528 N N . LEU A 1 186 ? -6.038 -4.837 20.245 1.00 67.38 186 LEU A N 1
ATOM 1529 C CA . LEU A 1 186 ? -5.288 -3.655 19.800 1.00 67.38 186 LEU A CA 1
ATOM 1530 C C . LEU A 1 186 ? -4.425 -3.095 20.937 1.00 67.38 186 LEU A C 1
ATOM 1532 O O . LEU A 1 186 ? -4.848 -3.076 22.094 1.00 67.38 186 LEU A O 1
ATOM 1536 N N . SER A 1 187 ? -3.230 -2.586 20.638 1.00 71.31 187 SER A N 1
ATOM 1537 C CA . SER A 1 187 ? -2.400 -1.938 21.661 1.00 71.31 187 SER A CA 1
ATOM 1538 C C . SER A 1 187 ? -3.092 -0.686 22.222 1.00 71.31 187 SER A C 1
ATOM 1540 O O . SER A 1 187 ? -3.903 -0.048 21.548 1.00 71.31 187 SER A O 1
ATOM 1542 N N . LYS A 1 188 ? -2.774 -0.314 23.471 1.00 70.38 188 LYS A N 1
ATOM 1543 C CA . LYS A 1 188 ? -3.290 0.921 24.093 1.00 70.38 188 LYS A CA 1
ATOM 1544 C C . LYS A 1 188 ? -3.008 2.151 23.224 1.00 70.38 188 LYS A C 1
ATOM 1546 O O . LYS A 1 188 ? -3.872 3.001 23.073 1.00 70.38 188 LYS A O 1
ATOM 1551 N N . GLU A 1 189 ? -1.830 2.193 22.612 1.00 71.19 189 GLU A N 1
ATOM 1552 C CA . GLU A 1 189 ? -1.422 3.258 21.700 1.00 71.19 189 GLU A CA 1
ATOM 1553 C C . GLU A 1 189 ? -2.361 3.372 20.490 1.00 71.19 189 GLU A C 1
ATOM 1555 O O . GLU A 1 189 ? -2.829 4.464 20.186 1.00 71.19 189 GLU A O 1
ATOM 1560 N N . ILE A 1 190 ? -2.736 2.251 19.863 1.00 68.31 190 ILE A N 1
ATOM 1561 C CA . ILE A 1 190 ? -3.686 2.247 18.738 1.00 68.31 190 ILE A CA 1
ATOM 1562 C C . ILE A 1 190 ? -5.074 2.732 19.177 1.00 68.31 190 ILE A C 1
ATOM 1564 O O . ILE A 1 190 ? -5.698 3.524 18.472 1.00 68.31 190 ILE A O 1
ATOM 1568 N N . VAL A 1 191 ? -5.553 2.303 20.348 1.00 67.56 191 VAL A N 1
ATOM 1569 C CA . VAL A 1 191 ? -6.849 2.751 20.893 1.00 67.56 191 VAL A CA 1
ATOM 1570 C C . VAL A 1 191 ? -6.838 4.259 21.182 1.00 67.56 191 VAL A C 1
ATOM 1572 O O . VAL A 1 191 ? -7.781 4.974 20.832 1.00 67.56 191 VAL A O 1
ATOM 1575 N N . GLU A 1 192 ? -5.754 4.779 21.760 1.00 68.19 192 GLU A N 1
ATOM 1576 C CA . GLU A 1 192 ? -5.581 6.218 21.988 1.00 68.19 192 GLU A CA 1
ATOM 1577 C C . GLU A 1 192 ? -5.541 7.015 20.680 1.00 68.19 192 GLU A C 1
ATOM 1579 O O . GLU A 1 192 ? -6.125 8.094 20.591 1.00 68.19 192 GLU A O 1
ATOM 1584 N N . ILE A 1 193 ? -4.888 6.487 19.648 1.00 68.69 193 ILE A N 1
ATOM 1585 C CA . ILE A 1 193 ? -4.834 7.121 18.332 1.00 68.69 193 ILE A CA 1
ATOM 1586 C C . ILE A 1 193 ? -6.237 7.209 17.722 1.00 68.69 193 ILE A C 1
ATOM 1588 O O . ILE A 1 193 ? -6.685 8.297 17.362 1.00 68.69 193 ILE A O 1
ATOM 1592 N N . LEU A 1 194 ? -6.963 6.089 17.665 1.00 65.75 194 LEU A N 1
ATOM 1593 C CA . LEU A 1 194 ? -8.300 6.039 17.069 1.00 65.75 194 LEU A CA 1
ATOM 1594 C C . LEU A 1 194 ? -9.299 6.932 17.822 1.00 65.75 194 LEU A C 1
ATOM 1596 O O . LEU A 1 194 ? -10.113 7.620 17.201 1.00 65.75 194 LEU A O 1
ATOM 1600 N N . SER A 1 195 ? -9.207 6.981 19.154 1.00 63.88 195 SER A N 1
ATOM 1601 C CA . SER A 1 195 ? -10.063 7.841 19.979 1.00 63.88 195 SER A CA 1
ATOM 1602 C C . SER A 1 195 ? -9.766 9.332 19.781 1.00 63.88 195 SER A C 1
ATOM 1604 O O . SER A 1 195 ? -10.708 10.111 19.628 1.00 63.88 195 SER A O 1
ATOM 1606 N N . ARG A 1 196 ? -8.495 9.748 19.686 1.00 63.16 196 ARG A N 1
ATOM 1607 C CA . ARG A 1 196 ? -8.111 11.156 19.440 1.00 63.16 196 ARG A CA 1
ATOM 1608 C C . ARG A 1 196 ? -8.434 11.623 18.020 1.00 63.16 196 ARG A C 1
ATOM 1610 O O . ARG A 1 196 ? -8.915 12.744 17.838 1.00 63.16 196 ARG A O 1
ATOM 1617 N N . SER A 1 197 ? -8.235 10.768 17.017 1.00 57.94 197 SER A N 1
ATOM 1618 C CA . SER A 1 197 ? -8.612 11.076 15.631 1.00 57.94 197 SER A CA 1
ATOM 1619 C C . SER A 1 197 ? -10.123 11.287 15.493 1.00 57.94 197 SER A C 1
ATOM 1621 O O . SER A 1 197 ? -10.565 12.120 14.706 1.00 57.94 197 SER A O 1
ATOM 1623 N N . SER A 1 198 ? -10.930 10.625 16.329 1.00 52.84 198 SER A N 1
ATOM 1624 C CA . SER A 1 198 ? -12.387 10.794 16.324 1.00 52.84 198 SER A CA 1
ATOM 1625 C C . SER A 1 198 ? -12.884 12.188 16.750 1.00 52.84 198 SER A C 1
ATOM 1627 O O . SER A 1 198 ? -14.046 12.536 16.513 1.00 52.84 198 SER A O 1
ATOM 1629 N N . THR A 1 199 ? -12.018 12.978 17.394 1.00 48.00 199 THR A N 1
ATOM 1630 C CA . THR A 1 199 ? -12.300 14.350 17.844 1.00 48.00 199 THR A CA 1
ATOM 1631 C C . THR A 1 199 ? -11.774 15.433 16.902 1.00 48.00 199 THR A C 1
ATOM 1633 O O . THR A 1 199 ? -12.368 16.506 16.860 1.00 48.00 199 THR A O 1
ATOM 1636 N N . SER A 1 200 ? -10.700 15.177 16.145 1.00 45.53 200 SER A N 1
ATOM 1637 C CA . SER A 1 200 ? -10.101 16.157 15.219 1.00 45.53 200 SER A CA 1
ATOM 1638 C C . SER A 1 200 ? -10.639 16.077 13.789 1.00 45.53 200 SER A C 1
ATOM 1640 O O . SER A 1 200 ? -10.560 17.060 13.056 1.00 45.53 200 SER A O 1
ATOM 1642 N N . LEU A 1 201 ? -11.225 14.947 13.387 1.00 48.97 201 LEU A N 1
ATOM 1643 C CA . LEU A 1 201 ? -12.014 14.849 12.161 1.00 48.97 201 LEU A CA 1
ATOM 1644 C C . LEU A 1 201 ? -13.337 15.619 12.363 1.00 48.97 201 LEU A C 1
ATOM 1646 O O . LEU A 1 201 ? -14.339 15.070 12.813 1.00 48.97 201 LEU A O 1
ATOM 1650 N N . ILE A 1 202 ? -13.351 16.918 12.047 1.00 42.34 202 ILE A N 1
ATOM 1651 C CA . ILE A 1 202 ? -14.535 17.807 12.100 1.00 42.34 202 ILE A CA 1
ATOM 1652 C C . ILE A 1 202 ? -15.459 17.528 10.899 1.00 42.34 202 ILE A C 1
ATOM 1654 O O . ILE A 1 202 ? -15.932 18.421 10.205 1.00 42.34 202 ILE A O 1
ATOM 1658 N N . ILE A 1 203 ? -15.715 16.257 10.604 1.00 41.53 203 ILE A N 1
ATOM 1659 C CA . ILE A 1 203 ? -16.705 15.862 9.607 1.00 41.53 203 ILE A CA 1
ATOM 1660 C C . ILE A 1 203 ? -17.520 14.755 10.228 1.00 41.53 203 ILE A C 1
ATOM 1662 O O . ILE A 1 203 ? -17.052 13.632 10.396 1.00 41.53 203 ILE A O 1
ATOM 1666 N N . SER A 1 204 ? -18.761 15.095 10.560 1.00 42.34 204 SER A N 1
ATOM 1667 C CA . SER A 1 204 ? -19.813 14.204 11.037 1.00 42.34 204 SER A CA 1
ATOM 1668 C C . SER A 1 204 ? -20.209 13.179 9.963 1.00 42.34 204 SER A C 1
ATOM 1670 O O . SER A 1 204 ? -21.341 13.157 9.484 1.00 42.34 204 SER A O 1
ATOM 1672 N N . THR A 1 205 ? -19.269 12.360 9.513 1.00 51.12 205 THR A N 1
ATOM 1673 C CA . THR A 1 205 ? -19.553 11.241 8.624 1.00 51.12 205 THR A CA 1
ATOM 1674 C C . THR A 1 205 ? -20.034 10.059 9.458 1.00 51.12 205 THR A C 1
ATOM 1676 O O . THR A 1 205 ? -19.600 9.856 10.596 1.00 51.12 205 THR A O 1
ATOM 1679 N N . ASN A 1 206 ? -20.904 9.233 8.873 1.00 50.53 206 ASN A N 1
ATOM 1680 C CA . ASN A 1 206 ? -21.286 7.937 9.442 1.00 50.53 206 ASN A CA 1
ATOM 1681 C C . ASN A 1 206 ? -20.062 7.107 9.861 1.00 50.53 206 ASN A C 1
ATOM 1683 O O . ASN A 1 206 ? -20.131 6.379 10.843 1.00 50.53 206 ASN A O 1
ATOM 1687 N N . PHE A 1 207 ? -18.931 7.283 9.176 1.00 50.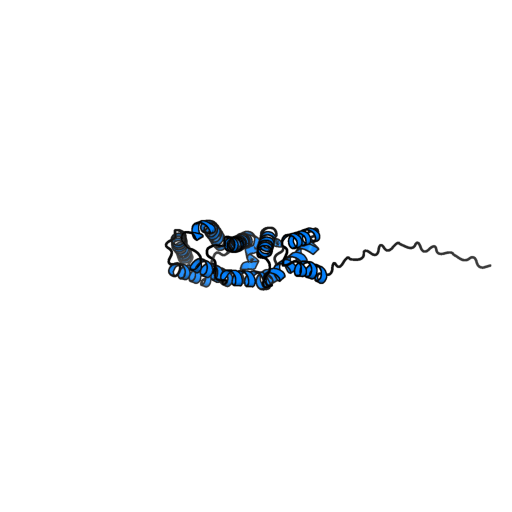31 207 PHE A N 1
ATOM 1688 C CA . PHE A 1 207 ? -17.649 6.675 9.503 1.00 50.31 207 PHE A CA 1
ATOM 1689 C C . PHE A 1 207 ? -17.145 6.995 10.917 1.00 50.31 207 PHE A C 1
ATOM 1691 O O . PHE A 1 207 ? -16.796 6.074 11.645 1.00 50.31 207 PHE A O 1
ATOM 1698 N N . LEU A 1 208 ? -17.151 8.260 11.355 1.00 52.53 208 LEU A N 1
ATOM 1699 C CA . LEU A 1 208 ? -16.727 8.613 12.717 1.00 52.53 208 LEU A CA 1
ATOM 1700 C C . LEU A 1 208 ? -17.679 8.089 13.783 1.00 52.53 208 LEU A C 1
ATOM 1702 O O . LEU A 1 208 ? -17.236 7.698 14.859 1.00 52.53 208 LEU A O 1
ATOM 1706 N N . ASN A 1 209 ? -18.980 8.086 13.495 1.00 56.12 209 ASN A N 1
ATOM 1707 C CA . ASN A 1 209 ? -19.974 7.530 14.407 1.00 56.12 209 ASN A CA 1
ATOM 1708 C C . ASN A 1 209 ? -19.815 6.015 14.527 1.00 56.12 209 ASN A C 1
ATOM 1710 O O . ASN A 1 209 ? -19.864 5.494 15.639 1.00 56.12 209 ASN A O 1
ATOM 1714 N N . GLN A 1 210 ? -19.554 5.323 13.415 1.00 54.50 210 GLN A N 1
ATOM 1715 C CA . GLN A 1 210 ? -19.214 3.908 13.450 1.00 54.50 210 GLN A CA 1
ATOM 1716 C C . GLN A 1 210 ? -17.906 3.690 14.198 1.00 54.50 210 GLN A C 1
ATOM 1718 O O . GLN A 1 210 ? -17.918 2.938 15.156 1.00 54.50 210 GLN A O 1
ATOM 1723 N N . LEU A 1 211 ? -16.829 4.415 13.890 1.00 59.25 211 LEU A N 1
ATOM 1724 C CA . LEU A 1 211 ? -15.560 4.309 14.610 1.00 59.25 211 LEU A CA 1
ATOM 1725 C C . LEU A 1 211 ? -15.724 4.539 16.126 1.00 59.25 211 LEU A C 1
ATOM 1727 O O . LEU A 1 211 ? -15.179 3.773 16.911 1.00 59.25 211 LEU A O 1
ATOM 1731 N N . LYS A 1 212 ? -16.511 5.539 16.551 1.00 58.94 212 LYS A N 1
ATOM 1732 C CA . LYS A 1 212 ? -16.790 5.841 17.970 1.00 58.94 212 LYS A CA 1
ATOM 1733 C C . LYS A 1 212 ? -17.587 4.748 18.674 1.00 58.94 212 LYS A C 1
ATOM 1735 O O . LYS A 1 212 ? -17.139 4.272 19.713 1.00 58.94 212 LYS A O 1
ATOM 1740 N N . LEU A 1 213 ? -18.725 4.334 18.107 1.00 60.59 213 LEU A N 1
ATOM 1741 C CA . LEU A 1 213 ? -19.519 3.208 18.628 1.00 60.59 213 LEU A CA 1
ATOM 1742 C C . LEU A 1 213 ? -18.669 1.939 18.741 1.00 60.59 213 LEU A C 1
ATOM 1744 O O . LEU A 1 213 ? -18.878 1.085 19.594 1.00 60.59 213 LEU A O 1
ATOM 1748 N N . TRP A 1 214 ? -17.696 1.817 17.853 1.00 58.19 214 TRP A N 1
ATOM 1749 C CA . TRP A 1 214 ? -16.922 0.614 17.671 1.00 58.19 214 TRP A CA 1
ATOM 1750 C C . TRP A 1 214 ? -15.680 0.563 18.586 1.00 58.19 214 TRP A C 1
ATOM 1752 O O . TRP A 1 214 ? -15.398 -0.491 19.152 1.00 58.19 214 TRP A O 1
ATOM 1762 N N . ILE A 1 215 ? -15.029 1.703 18.866 1.00 59.38 215 ILE A N 1
ATOM 1763 C CA . ILE A 1 215 ? -14.052 1.848 19.966 1.00 59.38 215 ILE A CA 1
ATOM 1764 C C . ILE A 1 215 ? -14.719 1.561 21.319 1.00 59.38 215 ILE A C 1
ATOM 1766 O O . ILE A 1 215 ? -14.161 0.812 22.117 1.00 59.38 215 ILE A O 1
ATOM 1770 N N . GLN A 1 216 ? -15.930 2.089 21.548 1.00 62.16 216 GLN A N 1
ATOM 1771 C CA . GLN A 1 216 ? -16.698 1.837 22.776 1.00 62.16 216 GLN A CA 1
ATOM 1772 C C . GLN A 1 216 ? -16.933 0.336 23.003 1.00 62.16 216 GLN A C 1
ATOM 1774 O O . GLN A 1 216 ? -16.664 -0.169 24.087 1.00 62.16 216 GLN A O 1
ATOM 1779 N N . ASN A 1 217 ? -17.312 -0.402 21.955 1.00 59.16 217 ASN A N 1
ATOM 1780 C CA . ASN A 1 217 ? -17.515 -1.849 22.055 1.00 59.16 217 ASN A CA 1
ATOM 1781 C C . ASN A 1 217 ? -16.219 -2.638 22.339 1.00 59.16 217 ASN A C 1
ATOM 1783 O O . ASN A 1 217 ? -16.278 -3.671 23.003 1.00 59.16 217 ASN A O 1
ATOM 1787 N N . ILE A 1 218 ? -15.047 -2.196 21.860 1.00 57.62 218 ILE A N 1
ATOM 1788 C CA . ILE A 1 218 ? -13.765 -2.840 22.217 1.00 57.62 218 ILE A CA 1
ATOM 1789 C C . ILE A 1 218 ? -13.433 -2.618 23.695 1.00 57.62 218 ILE A C 1
ATOM 1791 O O . ILE A 1 218 ? -12.976 -3.549 24.364 1.00 57.62 218 ILE A O 1
ATOM 1795 N N . ASP A 1 219 ? -13.628 -1.397 24.194 1.00 51.19 219 ASP A N 1
ATOM 1796 C CA . ASP A 1 219 ? -13.356 -1.061 25.593 1.00 51.19 219 ASP A CA 1
ATOM 1797 C C . ASP A 1 219 ? -14.306 -1.812 26.540 1.00 51.19 219 ASP A C 1
ATOM 1799 O O . ASP A 1 219 ? -13.857 -2.342 27.559 1.00 51.19 219 ASP A O 1
ATOM 1803 N N . ASP A 1 220 ? -15.574 -1.980 26.156 1.00 47.34 220 ASP A N 1
ATOM 1804 C CA . ASP A 1 220 ? -16.546 -2.795 26.893 1.00 47.34 220 ASP A CA 1
ATOM 1805 C C . ASP A 1 220 ? -16.155 -4.284 26.916 1.00 47.34 220 ASP A C 1
ATOM 1807 O O . ASP A 1 220 ? -16.222 -4.931 27.961 1.00 47.34 220 ASP A O 1
ATOM 1811 N N . ILE A 1 221 ? -15.658 -4.840 25.802 1.00 46.97 221 ILE A N 1
ATOM 1812 C CA . ILE A 1 221 ? -15.148 -6.224 25.760 1.00 46.97 221 ILE A CA 1
ATOM 1813 C C . ILE A 1 221 ? -13.914 -6.389 26.658 1.00 46.97 221 ILE A C 1
ATOM 1815 O O . ILE A 1 221 ? -13.761 -7.423 27.311 1.00 46.97 221 ILE A O 1
ATOM 1819 N N . ARG A 1 222 ? -13.037 -5.379 26.732 1.00 40.38 222 ARG A N 1
ATOM 1820 C CA . ARG A 1 222 ? -11.899 -5.384 27.664 1.00 40.38 222 ARG A CA 1
ATOM 1821 C C . ARG A 1 222 ? -12.352 -5.362 29.118 1.00 40.38 222 ARG A C 1
ATOM 1823 O O . ARG A 1 222 ? -11.790 -6.106 29.911 1.00 40.38 222 ARG A O 1
ATOM 1830 N N . LEU A 1 223 ? -13.357 -4.560 29.458 1.00 35.69 223 LEU A N 1
ATOM 1831 C CA . LEU A 1 223 ? -13.912 -4.477 30.812 1.00 35.69 223 LEU A CA 1
ATOM 1832 C C . LEU A 1 223 ? -14.605 -5.768 31.271 1.00 35.69 223 LEU A C 1
ATOM 1834 O O . LEU A 1 223 ? -14.656 -6.019 32.465 1.00 35.69 223 LEU A O 1
ATOM 1838 N N . VAL A 1 224 ? -15.119 -6.585 30.349 1.00 29.02 224 VAL A N 1
ATOM 1839 C CA . VAL A 1 224 ? -15.751 -7.882 30.667 1.00 29.02 224 VAL A CA 1
ATOM 1840 C C . VAL A 1 224 ? -14.725 -9.013 30.853 1.00 29.02 224 VAL A C 1
ATOM 1842 O O . VAL A 1 224 ? -15.037 -10.039 31.455 1.00 29.02 224 VAL A O 1
ATOM 1845 N N . LEU A 1 225 ? -13.503 -8.851 30.336 1.00 30.55 225 LEU A N 1
ATOM 1846 C CA . LEU A 1 225 ? -12.433 -9.859 30.388 1.00 30.55 225 LEU A CA 1
ATOM 1847 C C . LEU A 1 225 ? -11.428 -9.656 31.542 1.00 30.55 225 LEU A C 1
ATOM 1849 O O . LEU A 1 225 ? -10.508 -10.467 31.675 1.00 30.55 225 LEU A O 1
ATOM 1853 N N . PHE A 1 226 ? -11.604 -8.618 32.366 1.00 33.53 226 PHE A N 1
ATOM 1854 C CA . PHE A 1 226 ? -10.851 -8.345 33.600 1.00 33.53 226 PHE A CA 1
ATOM 1855 C C . PHE A 1 226 ? -11.788 -8.294 34.810 1.00 33.53 226 PHE A C 1
ATOM 1857 O O . PHE A 1 226 ? -11.282 -8.522 35.932 1.00 33.53 226 PHE A O 1
#

Radius of gyration: 25.21 Å; chains: 1; bounding box: 81×75×63 Å

Secondary structure (DSSP, 8-state):
-----------------------HHHHHHHHHHTTT-HHHHHHHHHHHTTSHHHHHHHHHHHHHHHTSTT--HHHHHHHHHHHHHTGGG--HHHIIIIIHHHHHHHHHS----TT-THHHHHHHHHHHHHHHHHHH-HHHHHTTHHHHHHHHHHHHHHH--HHHHHHHHHHHHHHHHHHHHHHPSPPHHHHHHHHHHHHH-----HHHHHHHHHHHHHHHHHHH--